Protein AF-A0A316ZGX0-F1 (afdb_monomer_lite)

Sequence (234 aa):
MAQAAAPLWLALIQERLAERDVREGALNEVIASYQRLSQYVVAARKTQSSPAARPSVATPPPAPPAVDATPTKRAPGPVSDADSTALRAELAEMYKTQSANAQRLLSLTDALAAREAALRQAQDELARSGEELVRVRRGEEDARLGIREKEKLVELLQDELSALSLELNQVEARNDALKRDNASLLQRWLDRMNDEAAAMNLRTEEEERRVQETRAARAEAGLREASTDSATGG

InterPro domains:
  IPR013923 Autophagy-related protein 16 domain [PF08614] (13-201)
  IPR045160 Autophagy-related protein 16 [PTHR19878] (2-217)

Foldseek 3Di:
DDDDPDPPVVVVVVVVVVVVCVVVVVCVVVVVVVVVVVVVVVVVVVVVVPPPDDDDDDDDDDDDDDDDDDDDPDDDDPDDVVNVVVVVVVVVVVVVVVVVVVVVVVVVVVVVVVVVVVVVVVVVVVVVVVVVVVVVVVVVVVVVVVVVVVVVVVVVVVVVVVVVVVVVVVVVVVVVVVVVVVVVVVVVVVVVVVVVVVVVVVVVVVVVVVVVVVVVVVVVVVVVVVVVVVVVPD

Organism: NCBI:txid58919

pLDDT: mean 85.4, std 18.45, range [38.66, 98.69]

Radius of gyration: 64.02 Å; chains: 1; bounding box: 115×43×204 Å

Secondary structure (DSSP, 8-state):
----PPPHHHHHHHHHHHHHHHHHHTTHHHHHHHHHHHHHHHHHHHHHTSTT-----PPPPPPPPP----------PPPPHHHHHHHHHHHHHHHHHHHHHHHHHHHHHHHHHHHHHHHHHHHHHHHHHHHHHHHHHHHHHHHHHHHHHHHHHHHHHHHHHHHHHHHHHHHHHHHHHHHHHHHHHHHHHHHHHHHHHHHHHHHHHHHHHHHHHHHHHHHHHHHHHHHHHTTS--

Structure (mmCIF, N/CA/C/O backbone):
data_AF-A0A316ZGX0-F1
#
_entry.id   AF-A0A316ZGX0-F1
#
loop_
_atom_site.group_PDB
_atom_site.id
_atom_site.type_symbol
_atom_site.label_atom_id
_atom_site.label_alt_id
_atom_site.label_comp_id
_atom_site.label_asym_id
_atom_site.label_entity_id
_atom_site.label_seq_id
_atom_site.pdbx_PDB_ins_code
_atom_site.Cartn_x
_atom_site.Cartn_y
_atom_site.Cartn_z
_atom_site.occupancy
_atom_site.B_iso_or_equiv
_atom_site.auth_seq_id
_atom_site.auth_comp_id
_atom_site.auth_asym_id
_atom_site.auth_atom_id
_atom_site.pdbx_PDB_model_num
ATOM 1 N N . MET A 1 1 ? -21.449 -25.004 -25.640 1.00 38.66 1 MET A N 1
ATOM 2 C CA . MET A 1 1 ? -21.785 -23.610 -25.281 1.00 38.66 1 MET A CA 1
ATOM 3 C C . MET A 1 1 ? -20.667 -23.085 -24.398 1.00 38.66 1 MET A C 1
ATOM 5 O O . MET A 1 1 ? -20.579 -23.495 -23.251 1.00 38.66 1 MET A O 1
ATOM 9 N N . ALA A 1 2 ? -19.748 -22.304 -24.966 1.00 41.94 2 ALA A N 1
ATOM 10 C CA . ALA A 1 2 ? -18.604 -21.762 -24.238 1.00 41.94 2 ALA A CA 1
ATOM 11 C C . ALA A 1 2 ? -19.059 -20.542 -23.425 1.00 41.94 2 ALA A C 1
ATOM 13 O O . ALA A 1 2 ? -19.567 -19.581 -23.999 1.00 41.94 2 ALA A O 1
ATOM 14 N N . GLN A 1 3 ? -18.924 -20.601 -22.099 1.00 48.81 3 GLN A N 1
ATOM 15 C CA . GLN A 1 3 ? -19.105 -19.437 -21.234 1.00 48.81 3 GLN A CA 1
ATOM 16 C C . GLN A 1 3 ? -17.971 -18.456 -21.540 1.00 48.81 3 GLN A C 1
ATOM 18 O O . GLN A 1 3 ? -16.813 -18.722 -21.228 1.00 48.81 3 GLN A O 1
ATOM 23 N N . ALA A 1 4 ? -18.294 -17.350 -22.210 1.00 54.72 4 ALA A N 1
ATOM 24 C CA . ALA A 1 4 ? -17.366 -16.245 -22.374 1.00 54.72 4 ALA A CA 1
ATOM 25 C C . ALA A 1 4 ? -17.089 -15.661 -20.983 1.00 54.72 4 ALA A C 1
ATOM 27 O O . ALA A 1 4 ? -18.003 -15.157 -20.329 1.00 54.72 4 ALA A O 1
ATOM 28 N N . ALA A 1 5 ? -15.847 -15.790 -20.513 1.00 66.88 5 ALA A N 1
ATOM 29 C CA . ALA A 1 5 ? -15.408 -15.182 -19.267 1.00 66.88 5 ALA A CA 1
ATOM 30 C C . ALA A 1 5 ? -15.699 -13.675 -19.315 1.00 66.88 5 ALA A C 1
ATOM 32 O O . ALA A 1 5 ? -15.381 -13.006 -20.302 1.00 66.88 5 ALA A O 1
ATOM 33 N N . ALA A 1 6 ? -16.345 -13.159 -18.268 1.00 73.75 6 ALA A N 1
ATOM 34 C CA . ALA A 1 6 ? -16.632 -11.739 -18.151 1.00 73.75 6 ALA A CA 1
ATOM 35 C C . ALA A 1 6 ? -15.323 -10.932 -18.258 1.00 73.75 6 ALA A C 1
ATOM 37 O O . ALA A 1 6 ? -14.300 -11.349 -17.706 1.00 73.75 6 ALA A O 1
ATOM 38 N N . PRO A 1 7 ? -15.323 -9.788 -18.961 1.00 86.75 7 PRO A N 1
ATOM 39 C CA . PRO A 1 7 ? -14.127 -8.970 -19.088 1.00 86.75 7 PRO A CA 1
ATOM 40 C C . PRO A 1 7 ? -13.666 -8.481 -17.705 1.00 86.75 7 PRO A C 1
ATOM 42 O O . PRO A 1 7 ? -14.487 -8.133 -16.859 1.00 86.75 7 PRO A O 1
ATOM 45 N N . LEU A 1 8 ? -12.348 -8.437 -17.485 1.00 87.38 8 LEU A N 1
ATOM 46 C CA . LEU A 1 8 ? -11.708 -8.182 -16.182 1.00 87.38 8 LEU A CA 1
ATOM 47 C C . LEU A 1 8 ? -12.240 -6.934 -15.451 1.00 87.38 8 LEU A C 1
ATOM 49 O O . LEU A 1 8 ? -12.390 -6.939 -14.232 1.00 87.38 8 LEU A O 1
ATOM 53 N N . TRP A 1 9 ? -12.576 -5.875 -16.193 1.00 92.31 9 TRP A N 1
ATOM 54 C CA . TRP A 1 9 ? -13.127 -4.643 -15.624 1.00 92.31 9 TRP A CA 1
ATOM 55 C C . TRP A 1 9 ? -14.522 -4.839 -15.011 1.00 92.31 9 TRP A C 1
ATOM 57 O O . TRP A 1 9 ? -14.839 -4.212 -14.004 1.00 92.31 9 TRP A O 1
ATOM 67 N N . LEU A 1 10 ? -15.349 -5.725 -15.576 1.00 94.12 10 LEU A N 1
ATOM 68 C CA . LEU A 1 10 ? -16.683 -6.022 -15.055 1.00 94.12 10 LEU A CA 1
ATOM 69 C C . LEU A 1 10 ? -16.586 -6.801 -13.741 1.00 94.12 10 LEU A C 1
ATOM 71 O O . LEU A 1 10 ? -17.316 -6.495 -12.802 1.00 94.12 10 LEU A O 1
ATOM 75 N N . ALA A 1 11 ? -15.654 -7.754 -13.659 1.00 91.44 11 ALA A N 1
ATOM 76 C CA . ALA A 1 11 ? -15.380 -8.495 -12.430 1.00 91.44 11 ALA A CA 1
ATOM 77 C C . ALA A 1 11 ? -14.927 -7.556 -11.299 1.00 91.44 11 ALA A C 1
ATOM 79 O O . ALA A 1 11 ? -15.445 -7.634 -10.189 1.00 91.44 11 ALA A O 1
ATOM 80 N N . LEU A 1 12 ? -14.046 -6.598 -11.609 1.00 94.88 12 LEU A N 1
ATOM 81 C CA . LEU A 1 12 ? -13.570 -5.603 -10.646 1.00 94.88 12 LEU A CA 1
ATOM 82 C C . LEU A 1 12 ? -14.707 -4.694 -10.155 1.00 94.88 12 LEU A C 1
ATOM 84 O O . LEU A 1 12 ? -14.809 -4.420 -8.963 1.00 94.88 12 LEU A O 1
ATOM 88 N N . ILE A 1 13 ? -15.603 -4.250 -11.042 1.00 94.88 13 ILE A N 1
ATOM 89 C CA . ILE A 1 13 ? -16.772 -3.452 -10.636 1.00 94.88 13 ILE A CA 1
ATOM 90 C C . ILE A 1 13 ? -17.709 -4.264 -9.737 1.00 94.88 13 ILE A C 1
ATOM 92 O O . ILE A 1 13 ? -18.188 -3.737 -8.735 1.00 94.88 13 ILE A O 1
ATOM 96 N N . GLN A 1 14 ? -17.960 -5.533 -10.063 1.00 95.50 14 GLN A N 1
ATOM 97 C CA . GLN A 1 14 ? -18.805 -6.404 -9.242 1.00 95.50 14 GLN A CA 1
ATOM 98 C C . GLN A 1 14 ? -18.211 -6.623 -7.849 1.00 95.50 14 GLN A C 1
ATOM 100 O O . GLN A 1 14 ? -18.934 -6.526 -6.860 1.00 95.50 14 GLN A O 1
ATOM 105 N N . GLU A 1 15 ? -16.900 -6.840 -7.758 1.00 95.75 15 GLU A N 1
ATOM 106 C CA . GLU A 1 15 ? -16.190 -6.958 -6.484 1.00 95.75 15 GLU A CA 1
ATOM 107 C C . GLU A 1 15 ? -16.288 -5.664 -5.664 1.00 95.75 15 GLU A C 1
ATOM 109 O O . GLU A 1 15 ? -16.665 -5.694 -4.493 1.00 95.75 15 GLU A O 1
ATOM 114 N N . ARG A 1 16 ? -16.053 -4.502 -6.286 1.00 96.25 16 ARG A N 1
ATOM 115 C CA . ARG A 1 16 ? -16.168 -3.199 -5.610 1.00 96.25 16 ARG A CA 1
ATOM 116 C C . ARG A 1 16 ? -17.588 -2.888 -5.145 1.00 96.25 16 ARG A C 1
ATOM 118 O O . ARG A 1 16 ? -17.751 -2.281 -4.087 1.00 96.25 16 ARG A O 1
ATOM 125 N N . LEU A 1 17 ? -18.602 -3.291 -5.909 1.00 96.25 17 LEU A N 1
ATOM 126 C CA . LEU A 1 17 ? -20.002 -3.168 -5.503 1.00 96.25 17 LEU A CA 1
ATOM 127 C C . LEU A 1 17 ? -20.311 -4.085 -4.319 1.00 96.25 17 LEU A C 1
ATOM 129 O O . LEU A 1 17 ? -20.883 -3.613 -3.344 1.00 96.25 17 LEU A O 1
ATOM 133 N N . ALA A 1 18 ? -19.851 -5.338 -4.344 1.00 95.69 18 ALA A N 1
ATOM 134 C CA . ALA A 1 18 ? -20.025 -6.264 -3.228 1.00 95.69 18 ALA A CA 1
ATOM 135 C C . ALA A 1 18 ? -19.337 -5.759 -1.946 1.00 95.69 18 ALA A C 1
ATOM 137 O O . ALA A 1 18 ? -19.938 -5.772 -0.873 1.00 95.69 18 ALA A O 1
ATOM 138 N N . GLU A 1 19 ? -18.106 -5.244 -2.044 1.00 94.94 19 GLU A N 1
ATOM 139 C CA . GLU A 1 19 ? -17.422 -4.616 -0.908 1.00 94.94 19 GLU A CA 1
ATOM 140 C C . GLU A 1 19 ? -18.205 -3.422 -0.350 1.00 94.94 19 GLU A C 1
ATOM 142 O O . GLU A 1 19 ? -18.249 -3.215 0.864 1.00 94.94 19 GLU A O 1
ATOM 147 N N . ARG A 1 20 ? -18.793 -2.601 -1.227 1.00 94.75 20 ARG A N 1
ATOM 148 C CA . ARG A 1 20 ? -19.598 -1.452 -0.811 1.00 94.75 20 ARG A CA 1
ATOM 149 C C . ARG A 1 20 ? -20.882 -1.903 -0.121 1.00 94.75 20 ARG A C 1
ATOM 151 O O . ARG A 1 20 ? -21.163 -1.396 0.958 1.00 94.75 20 ARG A O 1
ATOM 158 N N . ASP A 1 21 ? -21.597 -2.872 -0.681 1.00 95.25 21 ASP A N 1
ATOM 159 C CA . ASP A 1 21 ? -22.843 -3.392 -0.113 1.00 95.25 21 ASP A CA 1
ATOM 160 C C . ASP A 1 21 ? -22.614 -4.010 1.278 1.00 95.25 21 ASP A C 1
ATOM 162 O O . ASP A 1 21 ? -23.432 -3.831 2.178 1.00 95.25 21 ASP A O 1
ATOM 166 N N . VAL A 1 22 ? -21.464 -4.659 1.507 1.00 93.81 22 VAL A N 1
ATOM 167 C CA . VAL A 1 22 ? -21.068 -5.148 2.842 1.00 93.81 22 VAL A CA 1
ATOM 168 C C . VAL A 1 22 ? -20.793 -3.990 3.809 1.00 93.81 22 VAL A C 1
ATOM 170 O O . VAL A 1 22 ? -21.261 -4.020 4.950 1.00 93.81 22 VAL A O 1
ATOM 173 N N . ARG A 1 23 ? -20.066 -2.949 3.372 1.00 89.88 23 ARG A N 1
ATOM 174 C CA . ARG A 1 23 ? -19.791 -1.756 4.200 1.00 89.88 23 ARG A CA 1
ATOM 175 C C . ARG A 1 23 ? -21.073 -0.998 4.553 1.00 89.88 23 ARG A C 1
ATOM 177 O O . ARG A 1 23 ? -21.228 -0.573 5.694 1.00 89.88 23 ARG A O 1
ATOM 184 N N . GLU A 1 24 ? -21.986 -0.842 3.600 1.00 88.19 24 GLU A N 1
ATOM 185 C CA . GLU A 1 24 ? -23.277 -0.174 3.801 1.00 88.19 24 GLU A CA 1
ATOM 186 C C . GLU A 1 24 ? -24.225 -1.037 4.651 1.00 88.19 24 GLU A C 1
ATOM 188 O O . GLU A 1 24 ? -24.930 -0.519 5.520 1.00 88.19 24 GLU A O 1
ATOM 193 N N . GLY A 1 25 ? -24.174 -2.363 4.490 1.00 91.00 25 GLY A N 1
ATOM 194 C CA . GLY A 1 25 ? -24.962 -3.320 5.261 1.00 91.00 25 GLY A CA 1
ATOM 195 C C . GLY A 1 25 ? -24.635 -3.357 6.757 1.00 91.00 25 GLY A C 1
ATOM 196 O O . GLY A 1 25 ? -25.526 -3.630 7.562 1.00 91.00 25 GLY A O 1
ATOM 197 N N . ALA A 1 26 ? -23.404 -3.016 7.151 1.00 91.25 26 ALA A N 1
ATOM 198 C CA . ALA A 1 26 ? -22.977 -2.993 8.554 1.00 91.25 26 ALA A CA 1
ATOM 199 C C . ALA A 1 26 ? -23.797 -2.019 9.427 1.00 91.25 26 ALA A C 1
ATOM 201 O O . ALA A 1 26 ? -23.952 -2.233 10.629 1.00 91.25 26 ALA A O 1
ATOM 202 N N . LEU A 1 27 ? -24.367 -0.963 8.836 1.00 88.50 27 LEU A N 1
ATOM 203 C CA . LEU A 1 27 ? -25.179 0.022 9.560 1.00 88.50 27 LEU A CA 1
ATOM 204 C C . LEU A 1 27 ? -26.643 -0.410 9.740 1.00 88.50 27 LEU A C 1
ATOM 206 O O . LEU A 1 27 ? -27.359 0.188 10.547 1.00 88.50 27 LEU A O 1
ATOM 210 N N . ASN A 1 28 ? -27.099 -1.457 9.046 1.00 93.38 28 ASN A N 1
ATOM 211 C CA . ASN A 1 28 ? -28.497 -1.891 9.090 1.00 93.38 28 ASN A CA 1
ATOM 212 C C . ASN A 1 28 ? -28.927 -2.360 10.485 1.00 93.38 28 ASN A C 1
ATOM 214 O O . ASN A 1 28 ? -30.039 -2.054 10.915 1.00 93.38 28 ASN A O 1
ATOM 218 N N . GLU A 1 29 ? -28.058 -3.059 11.219 1.00 92.25 29 GLU A N 1
ATOM 219 C CA . GLU A 1 29 ? -28.366 -3.521 12.580 1.00 92.25 29 GLU A CA 1
ATOM 220 C C . GLU A 1 29 ? -28.519 -2.352 13.557 1.00 92.25 29 GLU A C 1
ATOM 222 O O . GLU A 1 29 ? -29.454 -2.315 14.362 1.00 92.25 29 GLU A O 1
ATOM 227 N N . VAL A 1 30 ? -27.645 -1.352 13.432 1.00 94.12 30 VAL A N 1
ATOM 228 C CA . VAL A 1 30 ? -27.693 -0.122 14.225 1.00 94.12 30 VAL A CA 1
ATOM 229 C C . VAL A 1 30 ? -28.990 0.630 13.930 1.00 94.12 30 VAL A C 1
ATOM 231 O O . VAL A 1 30 ? -29.732 0.950 14.860 1.00 94.12 30 VAL A O 1
ATOM 234 N N . ILE A 1 31 ? -29.331 0.829 12.653 1.00 93.44 31 ILE A N 1
ATOM 235 C CA . ILE A 1 31 ? -30.591 1.462 12.233 1.00 93.44 31 ILE A CA 1
ATOM 236 C C . ILE A 1 31 ? -31.799 0.688 12.781 1.00 93.44 31 ILE A C 1
ATOM 238 O O . ILE A 1 31 ? -32.708 1.298 13.348 1.00 93.44 31 ILE A O 1
ATOM 242 N N . ALA A 1 32 ? -31.798 -0.644 12.695 1.00 95.69 32 ALA A N 1
ATOM 243 C CA . ALA A 1 32 ? -32.866 -1.481 13.238 1.00 95.69 32 ALA A CA 1
ATOM 244 C C . ALA A 1 32 ? -32.991 -1.343 14.767 1.00 95.69 32 ALA A C 1
ATOM 246 O O . ALA A 1 32 ? -34.104 -1.292 15.297 1.00 95.69 32 ALA A O 1
ATOM 247 N N . SER A 1 33 ? -31.875 -1.234 15.493 1.00 95.56 33 SER A N 1
ATOM 248 C CA . SER A 1 33 ? -31.876 -1.017 16.946 1.00 95.56 33 SER A CA 1
ATOM 249 C C . SER A 1 33 ? -32.465 0.348 17.329 1.00 95.56 33 SER A C 1
ATOM 251 O O . SER A 1 33 ? -33.317 0.419 18.218 1.00 95.56 33 SER A O 1
ATOM 253 N N . TYR A 1 34 ? -32.119 1.415 16.598 1.00 95.06 34 TYR A N 1
ATOM 254 C CA . TYR A 1 34 ? -32.685 2.752 16.794 1.00 95.06 34 TYR A CA 1
ATOM 255 C C . TYR A 1 34 ? -34.174 2.799 16.442 1.00 95.06 34 TYR A C 1
ATOM 257 O O . TYR A 1 34 ? -34.960 3.432 17.150 1.00 95.06 34 TYR A O 1
ATOM 265 N N . GLN A 1 35 ? -34.599 2.080 15.401 1.00 96.75 35 GLN A N 1
ATOM 266 C CA . GLN A 1 35 ? -36.016 1.929 15.073 1.00 96.75 35 GLN A CA 1
ATOM 267 C C . GLN A 1 35 ? -36.777 1.222 16.203 1.00 96.75 35 GLN A C 1
ATOM 269 O O . GLN A 1 35 ? -37.809 1.731 16.638 1.00 96.75 35 GLN A O 1
ATOM 274 N N . ARG A 1 36 ? -36.252 0.124 16.763 1.00 96.88 36 ARG A N 1
ATOM 275 C CA . ARG A 1 36 ? -36.869 -0.552 17.924 1.00 96.88 36 ARG A CA 1
ATOM 276 C C . ARG A 1 36 ? -36.927 0.354 19.154 1.00 96.88 36 ARG A C 1
ATOM 278 O O . ARG A 1 36 ? -37.960 0.412 19.819 1.00 96.88 36 ARG A O 1
ATOM 285 N N . LEU A 1 37 ? -35.853 1.091 19.439 1.00 96.06 37 LEU A N 1
ATOM 286 C CA . LEU A 1 37 ? -35.805 2.011 20.574 1.00 96.06 37 LEU A CA 1
ATOM 287 C C . LEU A 1 37 ? -36.808 3.158 20.408 1.00 96.06 37 LEU A C 1
ATOM 289 O O . LEU A 1 37 ? -37.542 3.471 21.342 1.00 96.06 37 LEU A O 1
ATOM 293 N N . SER A 1 38 ? -36.894 3.754 19.217 1.00 95.19 38 SER A N 1
ATOM 294 C CA . SER A 1 38 ? -37.875 4.809 18.939 1.00 95.19 38 SER A CA 1
ATOM 295 C C . SER A 1 38 ? -39.314 4.303 19.079 1.00 95.19 38 SER A C 1
ATOM 297 O O . SER A 1 38 ? -40.134 4.975 19.705 1.00 95.19 38 SER A O 1
ATOM 299 N N . GLN A 1 39 ? -39.614 3.090 18.605 1.00 95.38 39 GLN A N 1
ATOM 300 C CA . GLN A 1 39 ? -40.916 2.449 18.805 1.00 95.38 39 GLN A CA 1
ATOM 301 C C . GLN A 1 39 ? -41.212 2.214 20.293 1.00 95.38 39 GLN A C 1
ATOM 303 O O . GLN A 1 39 ? -42.323 2.498 20.744 1.00 95.38 39 GLN A O 1
ATOM 308 N N . TYR A 1 40 ? -40.221 1.772 21.075 1.00 94.44 40 TYR A N 1
ATOM 309 C CA . TYR A 1 40 ? -40.359 1.594 22.522 1.00 94.44 40 TYR A CA 1
ATOM 310 C C . TYR A 1 40 ? -40.624 2.921 23.244 1.00 94.44 40 TYR A C 1
ATOM 312 O O . TYR A 1 40 ? -41.510 2.989 24.090 1.00 94.44 40 TYR A O 1
ATOM 320 N N . VAL A 1 41 ? -39.922 3.997 22.880 1.00 93.94 41 VAL A N 1
ATOM 321 C CA . VAL A 1 41 ? -40.139 5.336 23.455 1.00 93.94 41 VAL A CA 1
ATOM 322 C C . VAL A 1 41 ? -41.531 5.866 23.110 1.00 93.94 41 VAL A C 1
ATOM 324 O O . VAL A 1 41 ? -42.213 6.405 23.981 1.00 93.94 41 VAL A O 1
ATOM 327 N N . VAL A 1 42 ? -41.996 5.681 21.871 1.00 92.19 42 VAL A N 1
ATOM 328 C CA . VAL A 1 42 ? -43.361 6.056 21.465 1.00 92.19 42 VAL A CA 1
ATOM 329 C C . VAL A 1 42 ? -44.404 5.256 22.253 1.00 92.19 42 VAL A C 1
ATOM 331 O O . VAL A 1 42 ? -45.369 5.838 22.753 1.00 92.19 42 VAL A O 1
ATOM 334 N N . ALA A 1 43 ? -44.198 3.948 22.429 1.00 90.38 43 ALA A N 1
ATOM 335 C CA . ALA A 1 43 ? -45.081 3.093 23.220 1.00 90.38 43 ALA A CA 1
ATOM 336 C C . ALA A 1 43 ? -45.089 3.484 24.709 1.00 90.38 43 ALA A C 1
ATOM 338 O O . ALA A 1 43 ? -46.162 3.647 25.289 1.00 90.38 43 ALA A O 1
ATOM 339 N N . ALA A 1 44 ? -43.918 3.719 25.306 1.00 86.44 44 ALA A N 1
ATOM 340 C CA . ALA A 1 44 ? -43.765 4.158 26.692 1.00 86.44 44 ALA A CA 1
ATOM 341 C C . ALA A 1 44 ? -44.387 5.543 26.932 1.00 86.44 44 ALA A C 1
ATOM 343 O O . ALA A 1 44 ? -45.014 5.785 27.960 1.00 86.44 44 ALA A O 1
ATOM 344 N N . ARG A 1 45 ? -44.282 6.459 25.963 1.00 88.00 45 ARG A N 1
ATOM 345 C CA . ARG A 1 45 ? -44.936 7.771 26.041 1.00 88.00 45 ARG A CA 1
ATOM 346 C C . ARG A 1 45 ? -46.456 7.650 25.943 1.00 88.00 45 ARG A C 1
ATOM 348 O O . ARG A 1 45 ? -47.167 8.367 26.642 1.00 88.00 45 ARG A O 1
ATOM 355 N N . LYS A 1 46 ? -46.965 6.722 25.125 1.00 84.94 46 LYS A N 1
ATOM 356 C CA . LYS A 1 46 ? -48.403 6.431 25.021 1.00 84.94 46 LYS A CA 1
ATOM 357 C C . LYS A 1 46 ? -48.960 5.815 26.311 1.00 84.94 46 LYS A C 1
ATOM 359 O O . LYS A 1 46 ? -50.076 6.151 26.694 1.00 84.94 46 LYS A O 1
ATOM 364 N N . THR A 1 47 ? -48.192 4.973 27.006 1.00 77.75 47 THR A N 1
ATOM 365 C CA . THR A 1 47 ? -48.594 4.405 28.305 1.00 77.75 47 THR A CA 1
ATOM 366 C C . THR A 1 47 ? -48.464 5.407 29.454 1.00 77.75 47 THR A C 1
ATOM 368 O O . THR A 1 47 ? -49.352 5.453 30.298 1.00 77.75 47 THR A O 1
ATOM 371 N N . GLN A 1 48 ? -47.441 6.271 29.462 1.00 68.88 48 GLN A N 1
ATOM 372 C CA . GLN A 1 48 ? -47.286 7.345 30.459 1.00 68.88 48 GLN A CA 1
ATOM 373 C C . GLN A 1 48 ? -48.285 8.499 30.286 1.00 68.88 48 GLN A C 1
ATOM 375 O O . GLN A 1 48 ? -48.642 9.153 31.261 1.00 68.88 48 GLN A O 1
ATOM 380 N N . SER A 1 49 ? -48.759 8.750 29.062 1.00 62.59 49 SER A N 1
ATOM 381 C CA . SER A 1 49 ? -49.834 9.712 28.790 1.00 62.59 49 SER A CA 1
ATOM 382 C C . SER A 1 49 ? -51.226 9.180 29.164 1.00 62.59 49 SER A C 1
ATOM 384 O O . SER A 1 49 ? -52.199 9.927 29.060 1.00 62.59 49 SER A O 1
ATOM 386 N N . SER A 1 50 ? -51.345 7.915 29.585 1.00 48.28 50 SER A N 1
ATOM 387 C CA . SER A 1 50 ? -52.583 7.374 30.144 1.00 48.28 50 SER A CA 1
ATOM 388 C C . SER A 1 50 ? -52.677 7.766 31.628 1.00 48.28 50 SER A C 1
ATOM 390 O O . SER A 1 50 ? -51.827 7.350 32.417 1.00 48.28 50 SER A O 1
ATOM 392 N N . PRO A 1 51 ? -53.676 8.558 32.057 1.00 51.47 51 PRO A N 1
ATOM 393 C CA . PRO A 1 51 ? -53.724 9.158 33.397 1.00 51.47 51 PRO A CA 1
ATOM 394 C C . PRO A 1 51 ? -54.050 8.176 34.545 1.00 51.47 51 PRO A C 1
ATOM 396 O O . PRO A 1 51 ? -54.411 8.610 35.634 1.00 51.47 51 PRO A O 1
ATOM 399 N N . ALA A 1 52 ? -53.926 6.859 34.349 1.00 55.16 52 ALA A N 1
ATOM 400 C CA . ALA A 1 52 ? -54.454 5.853 35.277 1.00 55.16 52 ALA A CA 1
ATOM 401 C C . ALA A 1 52 ? -53.449 5.277 36.300 1.00 55.16 52 ALA A C 1
ATOM 403 O O . ALA A 1 52 ? -53.844 4.457 37.123 1.00 55.16 52 ALA A O 1
ATOM 404 N N . ALA A 1 53 ? -52.172 5.675 36.298 1.00 53.34 53 ALA A N 1
ATOM 405 C CA . ALA A 1 53 ? -51.193 5.107 37.233 1.00 53.34 53 ALA A CA 1
ATOM 406 C C . ALA A 1 53 ? -50.170 6.139 37.731 1.00 53.34 53 ALA A C 1
ATOM 408 O O . ALA A 1 53 ? -49.007 6.143 37.335 1.00 53.34 53 ALA A O 1
ATOM 409 N N . ARG A 1 54 ? -50.599 7.011 38.648 1.00 45.88 54 ARG A N 1
ATOM 410 C CA . ARG A 1 54 ? -49.692 7.697 39.578 1.00 45.88 54 ARG A CA 1
ATOM 411 C C . ARG A 1 54 ? -49.940 7.153 40.988 1.00 45.88 54 ARG A C 1
ATOM 413 O O . ARG A 1 54 ? -51.021 7.399 41.518 1.00 45.88 54 ARG A O 1
ATOM 420 N N . PRO A 1 55 ? -48.987 6.445 41.621 1.00 48.09 55 PRO A N 1
ATOM 421 C CA . PRO A 1 55 ? -49.058 6.212 43.055 1.00 48.09 55 PRO A CA 1
ATOM 422 C C . PRO A 1 55 ? -48.813 7.544 43.773 1.00 48.09 55 PRO A C 1
ATOM 424 O O . PRO A 1 55 ? -47.760 8.166 43.632 1.00 48.09 55 PRO A O 1
ATOM 427 N N . SER A 1 56 ? -49.830 8.004 44.497 1.00 43.06 56 SER A N 1
ATOM 428 C CA . SER A 1 56 ? -49.767 9.182 45.358 1.00 43.06 56 SER A CA 1
ATOM 429 C C . SER A 1 56 ? -48.882 8.862 46.565 1.00 43.06 56 SER A C 1
ATOM 431 O O . SER A 1 56 ? -49.225 8.006 47.379 1.00 43.06 56 SER A O 1
ATOM 433 N N . VAL A 1 57 ? -47.720 9.511 46.660 1.00 44.75 57 VAL A N 1
ATOM 434 C CA . VAL A 1 57 ? -46.868 9.472 47.853 1.00 44.75 57 VAL A CA 1
ATOM 435 C C . VAL A 1 57 ? -47.502 10.403 48.880 1.00 44.75 57 VAL A C 1
ATOM 437 O O . VAL A 1 57 ? -47.444 11.623 48.745 1.00 44.75 57 VAL A O 1
ATOM 440 N N . ALA A 1 58 ? -48.164 9.810 49.872 1.00 44.44 58 ALA A N 1
ATOM 441 C CA . ALA A 1 58 ? -48.744 10.518 50.999 1.00 44.44 58 ALA A CA 1
ATOM 442 C C . ALA A 1 58 ? -47.641 11.005 51.953 1.00 44.44 58 ALA A C 1
ATOM 444 O O . ALA A 1 58 ? -46.838 10.228 52.468 1.00 44.44 58 ALA A O 1
ATOM 445 N N . THR A 1 59 ? -47.634 12.313 52.174 1.00 49.41 59 THR A N 1
ATOM 446 C CA . THR A 1 59 ? -46.885 13.053 53.192 1.00 49.41 59 THR A CA 1
ATOM 447 C C . THR A 1 59 ? -47.291 12.607 54.608 1.00 49.41 59 THR A C 1
ATOM 449 O O . THR A 1 59 ? -48.491 12.477 54.860 1.00 49.41 59 THR A O 1
ATOM 452 N N . PRO A 1 60 ? -46.363 12.416 55.566 1.00 53.09 60 PRO A N 1
ATOM 453 C CA . PRO A 1 60 ? -46.730 12.210 56.967 1.00 53.09 60 PRO A CA 1
ATOM 454 C C . PRO A 1 60 ? -47.104 13.544 57.666 1.00 53.09 60 PRO A C 1
ATOM 456 O O . PRO A 1 60 ? -46.510 14.578 57.352 1.00 53.09 60 PRO A O 1
ATOM 459 N N . PRO A 1 61 ? -48.078 13.549 58.601 1.00 58.97 61 PRO A N 1
ATOM 460 C CA . PRO A 1 61 ? -48.539 14.748 59.314 1.00 58.97 61 PRO A CA 1
ATOM 461 C C . PRO A 1 61 ? -47.618 15.157 60.490 1.00 58.97 61 PRO A C 1
ATOM 463 O O . PRO A 1 61 ? -46.811 14.344 60.946 1.00 58.97 61 PRO A O 1
ATOM 466 N N . PRO A 1 62 ? -47.730 16.405 61.001 1.00 53.22 62 PRO A N 1
ATOM 467 C CA . PRO A 1 62 ? -46.866 16.939 62.056 1.00 53.22 62 PRO A CA 1
ATOM 468 C C . PRO A 1 62 ? -47.276 16.485 63.469 1.00 53.22 62 PRO A C 1
ATOM 470 O O . PRO A 1 62 ? -48.446 16.229 63.752 1.00 53.22 62 PRO A O 1
ATOM 473 N N . ALA A 1 63 ? -46.284 16.417 64.359 1.00 51.50 63 ALA A N 1
ATOM 474 C CA . ALA A 1 63 ? -46.408 16.038 65.767 1.00 51.50 63 ALA A CA 1
ATOM 475 C C . ALA A 1 63 ? -47.219 17.051 66.613 1.00 51.50 63 ALA A C 1
ATOM 477 O O . ALA A 1 63 ? -47.121 18.255 66.362 1.00 51.50 63 ALA A O 1
ATOM 478 N N . PRO A 1 64 ? -47.961 16.608 67.651 1.00 55.78 64 PRO A N 1
ATOM 479 C CA . PRO A 1 64 ? -48.562 17.500 68.644 1.00 55.78 64 PRO A CA 1
ATOM 480 C C . PRO A 1 64 ? -47.583 17.864 69.785 1.00 55.78 64 PRO A C 1
ATOM 482 O O . PRO A 1 64 ? -46.639 17.114 70.052 1.00 55.78 64 PRO A O 1
ATOM 485 N N . PRO A 1 65 ? -47.795 19.008 70.470 1.00 53.53 65 PRO A N 1
ATOM 486 C CA . PRO A 1 65 ? -46.910 19.495 71.521 1.00 53.53 65 PRO A CA 1
ATOM 487 C C . PRO A 1 65 ? -47.069 18.722 72.833 1.00 53.53 65 PRO A C 1
ATOM 489 O O . PRO A 1 65 ? -48.160 18.299 73.216 1.00 53.53 65 PRO A O 1
ATOM 492 N N . ALA A 1 66 ? -45.941 18.598 73.530 1.00 47.72 66 ALA A N 1
ATOM 493 C CA . ALA A 1 66 ? -45.836 18.100 74.888 1.00 47.72 66 ALA A CA 1
ATOM 494 C C . ALA A 1 66 ? -46.695 18.934 75.850 1.00 47.72 66 ALA A C 1
ATOM 496 O O . ALA A 1 66 ? -46.549 20.154 75.930 1.00 47.72 66 ALA A O 1
ATOM 497 N N . VAL A 1 67 ? -47.555 18.253 76.605 1.00 43.44 67 VAL A N 1
ATOM 498 C CA . VAL A 1 67 ? -48.169 18.771 77.826 1.00 43.44 67 VAL A CA 1
ATOM 499 C C . VAL A 1 67 ? -47.922 17.773 78.946 1.00 43.44 67 VAL A C 1
ATOM 501 O O . VAL A 1 67 ? -48.247 16.590 78.836 1.00 43.44 67 VAL A O 1
ATOM 504 N N . ASP A 1 68 ? -47.303 18.292 80.000 1.00 44.59 68 ASP A N 1
ATOM 505 C CA . ASP A 1 68 ? -47.108 17.655 81.290 1.00 44.59 68 ASP A CA 1
ATOM 506 C C . ASP A 1 68 ? -48.425 17.107 81.849 1.00 44.59 68 ASP A C 1
ATOM 508 O O . ASP A 1 68 ? -49.403 17.838 82.015 1.00 44.59 68 ASP A O 1
ATOM 512 N N . ALA A 1 69 ? -48.418 15.829 82.225 1.00 38.75 69 ALA A N 1
ATOM 513 C CA . ALA A 1 69 ? -49.367 15.284 83.181 1.00 38.75 69 ALA A CA 1
ATOM 514 C C . ALA A 1 69 ? -48.673 14.246 84.073 1.00 38.75 69 ALA A C 1
ATOM 516 O O . ALA A 1 69 ? -48.108 13.249 83.631 1.00 38.75 69 ALA A O 1
ATOM 517 N N . THR A 1 70 ? -48.729 14.571 85.354 1.00 42.62 70 THR A N 1
ATOM 518 C CA . THR A 1 70 ? -48.378 13.854 86.578 1.00 42.62 70 THR A CA 1
ATOM 519 C C . THR A 1 70 ? -48.563 12.321 86.589 1.00 42.62 70 THR A C 1
ATOM 521 O O . THR A 1 70 ? -49.421 11.761 85.903 1.00 42.62 70 THR A O 1
ATOM 524 N N . PRO A 1 71 ? -47.793 11.604 87.438 1.00 50.56 71 PRO A N 1
ATOM 525 C CA . PRO A 1 71 ? -47.736 10.150 87.435 1.00 50.56 71 PRO A CA 1
ATOM 526 C C . PRO A 1 71 ? -48.933 9.570 88.189 1.00 50.56 71 PRO A C 1
ATOM 528 O O . PRO A 1 71 ? -48.933 9.459 89.416 1.00 50.56 71 PRO A O 1
ATOM 531 N N . THR A 1 72 ? -49.959 9.145 87.457 1.00 40.22 72 THR A N 1
ATOM 532 C CA . THR A 1 72 ? -51.017 8.330 88.058 1.00 40.22 72 THR A CA 1
ATOM 533 C C . THR A 1 72 ? -50.564 6.876 88.022 1.00 40.22 72 THR A C 1
ATOM 535 O O . THR A 1 72 ? -50.593 6.225 86.979 1.00 40.22 72 THR A O 1
ATOM 538 N N . LYS A 1 73 ? -50.110 6.371 89.175 1.00 48.66 73 LYS A N 1
ATOM 539 C CA . LYS A 1 73 ? -49.927 4.938 89.436 1.00 48.66 73 LYS A CA 1
ATOM 540 C C . LYS A 1 73 ? -51.233 4.207 89.109 1.00 48.66 73 LYS A C 1
ATOM 542 O O . LYS A 1 73 ? -52.132 4.132 89.943 1.00 48.66 73 LYS A O 1
ATOM 547 N N . ARG A 1 74 ? -51.342 3.656 87.900 1.00 42.94 74 ARG A N 1
ATOM 548 C CA . ARG A 1 74 ? -52.371 2.675 87.567 1.00 42.94 74 ARG A CA 1
ATOM 549 C C . ARG A 1 74 ? -51.888 1.336 88.109 1.00 42.94 74 ARG A C 1
ATOM 551 O O . ARG A 1 74 ? -50.935 0.756 87.598 1.00 42.94 74 ARG A O 1
ATOM 558 N N . ALA A 1 75 ? -52.507 0.900 89.198 1.00 46.72 75 ALA A N 1
ATOM 559 C CA . ALA A 1 75 ? -52.380 -0.459 89.695 1.00 46.72 75 ALA A CA 1
ATOM 560 C C . ALA A 1 75 ? -52.691 -1.464 88.562 1.00 46.72 75 ALA A C 1
ATOM 562 O O . ALA A 1 75 ? -53.543 -1.165 87.717 1.00 46.72 75 ALA A O 1
ATOM 563 N N . PRO A 1 76 ? -52.036 -2.638 88.527 1.00 48.22 76 PRO A N 1
ATOM 564 C CA . PRO A 1 76 ? -52.371 -3.683 87.573 1.00 48.22 76 PRO A CA 1
ATOM 565 C C . PRO A 1 76 ? -53.743 -4.253 87.952 1.00 48.22 76 PRO A C 1
ATOM 567 O O . PRO A 1 76 ? -53.860 -5.116 88.817 1.00 48.22 76 PRO A O 1
ATOM 570 N N . GLY A 1 77 ? -54.805 -3.718 87.347 1.00 53.06 77 GLY A N 1
ATOM 571 C CA . GLY A 1 77 ? -56.086 -4.417 87.292 1.00 53.06 77 GLY A CA 1
ATOM 572 C C . GLY A 1 77 ? -55.908 -5.708 86.486 1.00 53.06 77 GLY A C 1
ATOM 573 O O . GLY A 1 77 ? -55.040 -5.735 85.608 1.00 53.06 77 GLY A O 1
ATOM 574 N N . PRO A 1 78 ? -56.670 -6.777 86.779 1.00 55.19 78 PRO A N 1
ATOM 575 C CA . PRO A 1 78 ? -56.557 -8.026 86.040 1.00 55.19 78 PRO A CA 1
ATOM 576 C C . PRO A 1 78 ? -56.753 -7.716 84.559 1.00 55.19 78 PRO A C 1
ATOM 578 O O . PRO A 1 78 ? -57.780 -7.164 84.165 1.00 55.19 78 PRO A O 1
ATOM 581 N N . VAL A 1 79 ? -55.717 -7.993 83.767 1.00 58.75 79 VAL A N 1
ATOM 582 C CA . VAL A 1 79 ? -55.769 -7.889 82.311 1.00 58.75 79 VAL A CA 1
ATOM 583 C C . VAL A 1 79 ? -56.979 -8.709 81.885 1.00 58.75 79 VAL A C 1
ATOM 585 O O . VAL A 1 79 ? -57.044 -9.898 82.190 1.00 58.75 79 VAL A O 1
ATOM 588 N N . SER A 1 80 ? -57.968 -8.065 81.268 1.00 63.56 80 SER A N 1
ATOM 589 C CA . SER A 1 80 ? -59.110 -8.783 80.716 1.00 63.56 80 SER A CA 1
ATOM 590 C C . SER A 1 80 ? -58.571 -9.802 79.717 1.00 63.56 80 SER A C 1
ATOM 592 O O . SER A 1 80 ? -57.683 -9.474 78.923 1.00 63.56 80 SER A O 1
ATOM 594 N N . ASP A 1 81 ? -59.082 -11.031 79.733 1.00 71.38 81 ASP A N 1
ATOM 595 C CA . ASP A 1 81 ? -58.631 -12.075 78.809 1.00 71.38 81 ASP A CA 1
ATOM 596 C C . ASP A 1 81 ? -58.687 -11.599 77.344 1.00 71.38 81 ASP A C 1
ATOM 598 O O . ASP A 1 81 ? -57.807 -11.948 76.556 1.00 71.38 81 ASP A O 1
ATOM 602 N N . ALA A 1 82 ? -59.628 -10.705 77.010 1.00 74.38 82 ALA A N 1
ATOM 603 C CA . ALA A 1 82 ? -59.741 -10.059 75.702 1.00 74.38 82 ALA A CA 1
ATOM 604 C C . ALA A 1 82 ? -58.503 -9.217 75.319 1.00 74.38 82 ALA A C 1
ATOM 606 O O . ALA A 1 82 ? -57.964 -9.388 74.223 1.00 74.38 82 ALA A O 1
ATOM 607 N N . ASP A 1 83 ? -57.984 -8.384 76.225 1.00 79.81 83 ASP A N 1
ATOM 608 C CA . ASP A 1 83 ? -56.774 -7.578 75.985 1.00 79.81 83 ASP A CA 1
ATOM 609 C C . ASP A 1 83 ? -55.538 -8.479 75.855 1.00 79.81 83 ASP A C 1
ATOM 611 O O . ASP A 1 83 ? -54.660 -8.252 75.021 1.00 79.81 83 ASP A O 1
ATOM 615 N N . SER A 1 84 ? -55.503 -9.575 76.622 1.00 81.75 84 SER A N 1
ATOM 616 C CA . SER A 1 84 ? -54.444 -10.581 76.511 1.00 81.75 84 SER A CA 1
ATOM 617 C C . SER A 1 84 ? -54.458 -11.292 75.149 1.00 81.75 84 SER A C 1
ATOM 619 O O . SER A 1 84 ? -53.402 -11.637 74.618 1.00 81.75 84 SER A O 1
ATOM 621 N N . THR A 1 85 ? -55.636 -11.512 74.553 1.00 86.19 85 THR A N 1
ATOM 622 C CA . THR A 1 85 ? -55.757 -12.106 73.213 1.00 86.19 85 THR A CA 1
ATOM 623 C C . THR A 1 85 ? -55.397 -11.127 72.099 1.00 86.19 85 THR A C 1
ATOM 625 O O . THR A 1 85 ? -54.719 -11.534 71.156 1.00 86.19 85 THR A O 1
ATOM 628 N N . ALA A 1 86 ? -55.755 -9.846 72.231 1.00 87.19 86 ALA A N 1
ATOM 629 C CA . ALA A 1 86 ? -55.378 -8.802 71.279 1.00 87.19 86 ALA A CA 1
ATOM 630 C C . ALA A 1 86 ? -53.852 -8.621 71.218 1.00 87.19 86 ALA A C 1
ATOM 632 O O . ALA A 1 86 ? -53.271 -8.685 70.137 1.00 87.19 86 ALA A O 1
ATOM 633 N N . LEU A 1 87 ? -53.183 -8.541 72.373 1.00 89.19 87 LEU A N 1
ATOM 634 C CA . LEU A 1 87 ? -51.719 -8.444 72.447 1.00 89.19 87 LEU A CA 1
ATOM 635 C C . LEU A 1 87 ? -51.011 -9.672 71.849 1.00 89.19 87 LEU A C 1
ATOM 637 O O . LEU A 1 87 ? -49.972 -9.539 71.205 1.00 89.19 87 LEU A O 1
ATOM 641 N N . ARG A 1 88 ? -51.569 -10.880 72.025 1.00 92.06 88 ARG A N 1
ATOM 642 C CA . ARG A 1 88 ? -51.037 -12.100 71.387 1.00 92.06 88 ARG A CA 1
ATOM 643 C C . ARG A 1 88 ? -51.199 -12.070 69.864 1.00 92.06 88 ARG A C 1
ATOM 645 O O . ARG A 1 88 ? -50.292 -12.510 69.161 1.00 92.06 88 ARG A O 1
ATOM 652 N N . ALA A 1 89 ? -52.322 -11.559 69.359 1.00 90.50 89 ALA A N 1
ATOM 653 C CA . ALA A 1 89 ? -52.551 -11.399 67.924 1.00 90.50 89 ALA A CA 1
ATOM 654 C C . ALA A 1 89 ? -51.620 -10.337 67.314 1.00 90.50 89 ALA A C 1
ATOM 656 O O . ALA A 1 89 ? -51.030 -10.574 66.261 1.00 90.50 89 ALA A O 1
ATOM 657 N N . GLU A 1 90 ? -51.416 -9.214 68.004 1.00 93.44 90 GLU A N 1
ATOM 658 C CA . GLU A 1 90 ? -50.462 -8.177 67.599 1.00 93.44 90 GLU A CA 1
ATOM 659 C C . GLU A 1 90 ? -49.018 -8.696 67.584 1.00 93.44 90 GLU A C 1
ATOM 661 O O . GLU A 1 90 ? -48.292 -8.449 66.623 1.00 93.44 90 GLU A O 1
ATOM 666 N N . LEU A 1 91 ? -48.604 -9.481 68.586 1.00 93.88 91 LEU A N 1
ATOM 667 C CA . LEU A 1 91 ? -47.300 -10.156 68.585 1.00 93.88 91 LEU A CA 1
ATOM 668 C C . LEU A 1 91 ? -47.154 -11.120 67.404 1.00 93.88 91 LEU A C 1
ATOM 670 O O . LEU A 1 91 ? -46.107 -11.141 66.758 1.00 93.88 91 LEU A O 1
ATOM 674 N N . ALA A 1 92 ? -48.190 -11.903 67.098 1.00 94.25 92 ALA A N 1
ATOM 675 C CA . ALA A 1 92 ? -48.171 -12.815 65.958 1.00 94.25 92 ALA A CA 1
ATOM 676 C C . ALA A 1 92 ? -48.026 -12.060 64.624 1.00 94.25 92 ALA A C 1
ATOM 678 O O . ALA A 1 92 ? -47.234 -12.469 63.772 1.00 94.25 92 ALA A O 1
ATOM 679 N N . GLU A 1 93 ? -48.726 -10.936 64.456 1.00 94.12 93 GLU A N 1
ATOM 680 C CA . GLU A 1 93 ? -48.609 -10.094 63.262 1.00 94.12 93 GLU A CA 1
ATOM 681 C C . GLU A 1 93 ? -47.239 -9.394 63.190 1.00 94.12 93 GLU A C 1
ATOM 683 O O . GLU A 1 93 ? -46.620 -9.344 62.124 1.00 94.12 93 GLU A O 1
ATOM 688 N N . MET A 1 94 ? -46.692 -8.944 64.322 1.00 94.94 94 MET A N 1
ATOM 689 C CA . MET A 1 94 ? -45.324 -8.418 64.407 1.00 94.94 94 MET A CA 1
ATOM 690 C C . MET A 1 94 ? -44.286 -9.467 63.995 1.00 94.94 94 MET A C 1
ATOM 692 O O . MET A 1 94 ? -43.422 -9.181 63.170 1.00 94.94 94 MET A O 1
ATOM 696 N N . TYR A 1 95 ? -44.381 -10.706 64.482 1.00 96.56 95 TYR A N 1
ATOM 697 C CA . TYR A 1 95 ? -43.456 -11.768 64.071 1.00 96.56 95 TYR A CA 1
ATOM 698 C C . TYR A 1 95 ? -43.603 -12.134 62.593 1.00 96.56 95 TYR A C 1
ATOM 700 O O . TYR A 1 95 ? -42.607 -12.388 61.911 1.00 96.56 95 TYR A O 1
ATOM 708 N N . LYS A 1 96 ? -44.828 -12.127 62.066 1.00 97.19 96 LYS A N 1
ATOM 709 C CA . LYS A 1 96 ? -45.090 -12.396 60.650 1.00 97.19 96 LYS A CA 1
ATOM 710 C C . LYS A 1 96 ? -44.507 -11.307 59.750 1.00 97.19 96 LYS A C 1
ATOM 712 O O . LYS A 1 96 ? -43.831 -11.617 58.769 1.00 97.19 96 LYS A O 1
ATOM 717 N N . THR A 1 97 ? -44.717 -10.041 60.098 1.00 95.75 97 THR A N 1
ATOM 718 C CA . THR A 1 97 ? -44.141 -8.901 59.369 1.00 95.75 97 THR A CA 1
ATOM 719 C C . THR A 1 97 ? -42.619 -8.858 59.503 1.00 95.75 97 THR A C 1
ATOM 721 O O . THR A 1 97 ? -41.932 -8.613 58.511 1.00 95.75 97 THR A O 1
ATOM 724 N N . GLN A 1 98 ? -42.071 -9.187 60.676 1.00 96.81 98 GLN A N 1
ATOM 725 C CA . GLN A 1 98 ? -40.631 -9.324 60.889 1.00 96.81 98 GLN A CA 1
ATOM 726 C C . GLN A 1 98 ? -40.035 -10.430 60.009 1.00 96.81 98 GLN A C 1
ATOM 728 O O . GLN A 1 98 ? -39.026 -10.196 59.346 1.00 96.81 98 GLN A O 1
ATOM 733 N N . SER A 1 99 ? -40.669 -11.604 59.944 1.00 95.75 99 SER A N 1
ATOM 734 C CA . SER A 1 99 ? -40.245 -12.708 59.075 1.00 95.75 99 SER A CA 1
ATOM 735 C C . SER A 1 99 ? -40.277 -12.309 57.596 1.00 95.75 99 SER A C 1
ATOM 737 O O . SER A 1 99 ? -39.295 -12.511 56.880 1.00 95.75 99 SER A O 1
ATOM 739 N N . ALA A 1 100 ? -41.354 -11.656 57.149 1.00 96.50 100 ALA A N 1
ATOM 740 C CA . ALA A 1 100 ? -41.478 -11.172 55.776 1.00 96.50 100 ALA A CA 1
ATOM 741 C C . ALA A 1 100 ? -40.416 -10.111 55.428 1.00 96.50 100 ALA A C 1
ATOM 743 O O . ALA A 1 100 ? -39.846 -10.131 54.336 1.00 96.50 100 ALA A O 1
ATOM 744 N N . ASN A 1 101 ? -40.114 -9.197 56.352 1.00 95.50 101 ASN A N 1
ATOM 745 C CA . ASN A 1 101 ? -39.063 -8.198 56.163 1.00 95.50 101 ASN A CA 1
ATOM 746 C C . ASN A 1 101 ? -37.665 -8.830 56.155 1.00 95.50 101 ASN A C 1
ATOM 748 O O . ASN A 1 101 ? -36.846 -8.449 55.322 1.00 95.50 101 ASN A O 1
ATOM 752 N N . ALA A 1 102 ? -37.403 -9.825 57.006 1.00 96.38 102 ALA A N 1
ATOM 753 C CA . ALA A 1 102 ? -36.144 -10.569 56.998 1.00 96.38 102 ALA A CA 1
ATOM 754 C C . ALA A 1 102 ? -35.928 -11.313 55.667 1.00 96.38 102 ALA A C 1
ATOM 756 O O . ALA A 1 102 ? -34.842 -11.247 55.095 1.00 96.38 102 ALA A O 1
ATOM 757 N N . GLN A 1 103 ? -36.975 -11.943 55.123 1.00 96.62 103 GLN A N 1
ATOM 758 C CA . GLN A 1 103 ? -36.928 -12.586 53.804 1.00 96.62 103 GLN A CA 1
ATOM 759 C C . GLN A 1 103 ? -36.676 -11.579 52.674 1.00 96.62 103 GLN A C 1
ATOM 761 O O . GLN A 1 103 ? -35.858 -11.834 51.791 1.00 96.62 103 GLN A O 1
ATOM 766 N N . ARG A 1 104 ? -37.335 -10.410 52.711 1.00 97.62 104 ARG A N 1
ATOM 767 C CA . ARG A 1 104 ? -37.087 -9.333 51.739 1.00 97.62 104 ARG A CA 1
ATOM 768 C C . ARG A 1 104 ? -35.650 -8.831 51.807 1.00 97.62 104 ARG A C 1
ATOM 770 O O . ARG A 1 104 ? -35.035 -8.671 50.757 1.00 97.62 104 ARG A O 1
ATOM 777 N N . LEU A 1 105 ? -35.110 -8.617 53.007 1.00 97.56 105 LEU A N 1
ATOM 778 C CA . LEU A 1 105 ? -33.719 -8.199 53.179 1.00 97.56 105 LEU A CA 1
ATOM 779 C C . LEU A 1 105 ? -32.754 -9.224 52.580 1.00 97.56 105 LEU A C 1
ATOM 781 O O . LEU A 1 105 ? -31.908 -8.814 51.794 1.00 97.56 105 LEU A O 1
ATOM 785 N N . LEU A 1 106 ? -32.944 -10.523 52.844 1.00 97.31 106 LEU A N 1
ATOM 786 C CA . LEU A 1 106 ? -32.138 -11.577 52.210 1.00 97.31 106 LEU A CA 1
ATOM 787 C C . LEU A 1 106 ? -32.218 -11.516 50.677 1.00 97.31 106 LEU A C 1
ATOM 789 O O . LEU A 1 106 ? -31.200 -11.504 49.993 1.00 97.31 106 LEU A O 1
ATOM 793 N N . SER A 1 107 ? -33.430 -11.403 50.126 1.00 97.31 107 SER A N 1
ATOM 794 C CA . SER A 1 107 ? -33.605 -11.346 48.669 1.00 97.31 107 SER A CA 1
ATOM 795 C C . SER A 1 107 ? -32.923 -10.127 48.036 1.00 97.31 107 SER A C 1
ATOM 797 O O . SER A 1 107 ? -32.385 -10.211 46.933 1.00 97.31 107 SER A O 1
ATOM 799 N N . LEU A 1 108 ? -32.918 -8.988 48.738 1.00 97.25 108 LEU A N 1
ATOM 800 C CA . LEU A 1 108 ? -32.262 -7.769 48.277 1.00 97.25 108 LEU A CA 1
ATOM 801 C C . LEU A 1 108 ? -30.741 -7.866 48.401 1.00 97.25 108 LEU A C 1
ATOM 803 O O . LEU A 1 108 ? -30.048 -7.390 47.504 1.00 97.25 108 LEU A O 1
ATOM 807 N N . THR A 1 109 ? -30.215 -8.489 49.459 1.00 97.19 109 THR A N 1
ATOM 808 C CA . THR A 1 109 ? -28.770 -8.717 49.598 1.00 97.19 109 THR A CA 1
ATOM 809 C C . THR A 1 109 ? -28.254 -9.675 48.533 1.00 97.19 109 THR A C 1
ATOM 811 O O . THR A 1 109 ? -27.216 -9.402 47.935 1.00 97.19 109 THR A O 1
ATOM 814 N N . ASP A 1 110 ? -29.011 -10.728 48.216 1.00 97.19 110 ASP A N 1
ATOM 815 C CA . ASP A 1 110 ? -28.657 -11.672 47.152 1.00 97.19 110 ASP A CA 1
ATOM 816 C C . ASP A 1 110 ? -28.676 -10.984 45.779 1.00 97.19 110 ASP A C 1
ATOM 818 O O . ASP A 1 110 ? -27.746 -11.130 44.983 1.00 97.19 110 ASP A O 1
ATOM 822 N N . ALA A 1 111 ? -29.696 -10.159 45.511 1.00 96.94 111 ALA A N 1
ATOM 823 C CA . ALA A 1 111 ? -29.778 -9.377 44.278 1.00 96.94 111 ALA A CA 1
ATOM 824 C C . ALA A 1 111 ? -28.644 -8.343 44.157 1.00 96.94 111 ALA A C 1
ATOM 826 O O . ALA A 1 111 ? -28.144 -8.100 43.055 1.00 96.94 111 ALA A O 1
ATOM 827 N N . LEU A 1 112 ? -28.231 -7.735 45.271 1.00 97.75 112 LEU A N 1
ATOM 828 C CA . LEU A 1 112 ? -27.116 -6.792 45.310 1.00 97.75 112 LEU A CA 1
ATOM 829 C C . LEU A 1 112 ? -25.790 -7.506 45.029 1.00 97.75 112 LEU A C 1
ATOM 831 O O . LEU A 1 112 ? -25.057 -7.065 44.148 1.00 97.75 112 LEU A O 1
ATOM 835 N N . ALA A 1 113 ? -25.531 -8.647 45.672 1.00 97.44 113 ALA A N 1
ATOM 836 C CA . ALA A 1 113 ? -24.340 -9.457 45.415 1.00 97.44 113 ALA A CA 1
ATOM 837 C C . ALA A 1 113 ? -24.268 -9.932 43.951 1.00 97.44 113 ALA A C 1
ATOM 839 O O . ALA A 1 113 ? -23.214 -9.847 43.317 1.00 97.44 113 ALA A O 1
ATOM 840 N N . ALA A 1 114 ? -25.399 -10.359 43.379 1.00 97.38 114 ALA A N 1
ATOM 841 C CA . ALA A 1 114 ? -25.482 -10.741 41.970 1.00 97.38 114 ALA A CA 1
ATOM 842 C C . ALA A 1 114 ? -25.176 -9.563 41.029 1.00 97.38 114 ALA A C 1
ATOM 844 O O . ALA A 1 114 ? -24.450 -9.721 40.045 1.00 97.38 114 ALA A O 1
ATOM 845 N N . ARG A 1 115 ? -25.685 -8.362 41.336 1.00 97.25 115 ARG A N 1
ATOM 846 C CA . ARG A 1 115 ? -25.386 -7.153 40.554 1.00 97.25 115 ARG A CA 1
ATOM 847 C C . ARG A 1 115 ? -23.929 -6.726 40.669 1.00 97.25 115 ARG A C 1
ATOM 849 O O . ARG A 1 115 ? -23.348 -6.335 39.663 1.00 97.25 115 ARG A O 1
ATOM 856 N N . GLU A 1 116 ? -23.330 -6.808 41.851 1.00 97.69 116 GLU A N 1
ATOM 857 C CA . GLU A 1 116 ? -21.907 -6.511 42.031 1.00 97.69 116 GLU A CA 1
ATOM 858 C C . GLU A 1 116 ? -21.018 -7.481 41.248 1.00 97.69 116 GLU A C 1
ATOM 860 O O . GLU A 1 116 ? -20.040 -7.055 40.634 1.00 97.69 116 GLU A O 1
ATOM 865 N N . ALA A 1 117 ? -21.367 -8.771 41.215 1.00 97.12 117 ALA A N 1
ATOM 866 C CA . ALA A 1 117 ? -20.661 -9.754 40.396 1.00 97.12 117 ALA A CA 1
ATOM 867 C C . ALA A 1 117 ? -20.758 -9.419 38.897 1.00 97.12 117 ALA A C 1
ATOM 869 O O . ALA A 1 117 ? -19.737 -9.410 38.209 1.00 97.12 117 ALA A O 1
ATOM 870 N N . ALA A 1 118 ? -21.951 -9.064 38.410 1.00 97.56 118 ALA A N 1
ATOM 871 C CA . ALA A 1 118 ? -22.151 -8.654 37.019 1.00 97.56 118 ALA A CA 1
ATOM 872 C C . ALA A 1 118 ? -21.391 -7.360 36.669 1.00 97.56 118 ALA A C 1
ATOM 874 O O . ALA A 1 118 ? -20.820 -7.250 35.587 1.00 97.56 118 ALA A O 1
ATOM 875 N N . LEU A 1 119 ? -21.340 -6.389 37.588 1.00 97.69 119 LEU A N 1
ATOM 876 C CA . LEU A 1 119 ? -20.572 -5.155 37.398 1.00 97.69 119 LEU A CA 1
ATOM 877 C C . LEU A 1 119 ? -19.071 -5.424 37.300 1.00 97.69 119 LEU A C 1
ATOM 879 O O . LEU A 1 119 ? -18.419 -4.837 36.442 1.00 97.69 119 LEU A O 1
ATOM 883 N N . ARG A 1 120 ? -18.528 -6.321 38.133 1.00 97.88 120 ARG A N 1
ATOM 884 C CA . ARG A 1 120 ? -17.118 -6.729 38.038 1.00 97.88 120 ARG A CA 1
ATOM 885 C C . ARG A 1 120 ? -16.816 -7.377 36.688 1.00 97.88 120 ARG A C 1
ATOM 887 O O . ARG A 1 120 ? -15.861 -6.981 36.034 1.00 97.88 120 ARG A O 1
ATOM 894 N N . GLN A 1 121 ? -17.671 -8.293 36.230 1.00 97.81 121 GLN A N 1
ATOM 895 C CA 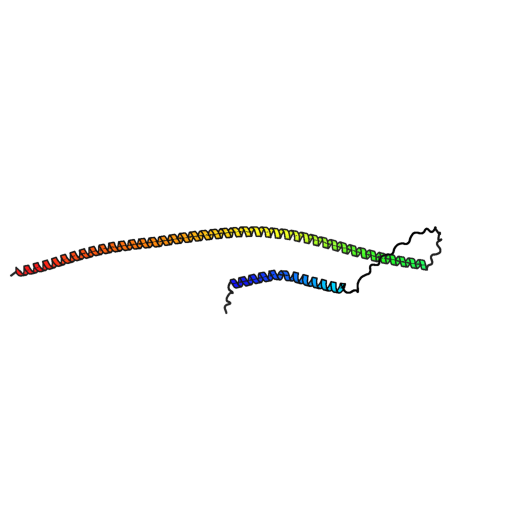. GLN A 1 121 ? -17.514 -8.918 34.911 1.00 97.81 121 GLN A CA 1
ATOM 896 C C . GLN A 1 121 ? -17.543 -7.887 33.775 1.00 97.81 121 GLN A C 1
ATOM 898 O O . GLN A 1 121 ? -16.664 -7.896 32.919 1.00 97.81 121 GLN A O 1
ATOM 903 N N . ALA A 1 122 ? -18.494 -6.950 33.806 1.00 96.88 122 ALA A N 1
ATOM 904 C CA . ALA A 1 122 ? -18.579 -5.889 32.805 1.00 96.88 122 ALA A CA 1
ATOM 905 C C . ALA A 1 122 ? -17.354 -4.954 32.828 1.00 96.88 122 ALA A C 1
ATOM 907 O O . ALA A 1 122 ? -16.916 -4.485 31.780 1.00 96.88 122 ALA A O 1
ATOM 908 N N . GLN A 1 123 ? -16.785 -4.680 34.006 1.00 97.75 123 GLN A N 1
ATOM 909 C CA . GLN A 1 123 ? -15.551 -3.900 34.136 1.00 97.75 123 GLN A CA 1
ATOM 910 C C . GLN A 1 123 ? -14.346 -4.637 33.542 1.00 97.75 123 GLN A C 1
ATOM 912 O O . GLN A 1 123 ? -13.559 -4.019 32.826 1.00 97.75 123 GLN A O 1
ATOM 917 N N . ASP A 1 124 ? -14.232 -5.944 33.780 1.00 97.75 124 ASP A N 1
ATOM 918 C CA . ASP A 1 124 ? -13.165 -6.770 33.209 1.00 97.75 124 ASP A CA 1
ATOM 919 C C . ASP A 1 124 ? -13.278 -6.855 31.679 1.00 97.75 124 ASP A C 1
ATOM 921 O O . ASP A 1 124 ? -12.279 -6.746 30.967 1.00 97.75 124 ASP A O 1
ATOM 925 N N . GLU A 1 125 ? -14.492 -7.009 31.149 1.00 97.56 125 GLU A N 1
ATOM 926 C CA . GLU A 1 125 ? -14.757 -6.986 29.705 1.00 97.56 125 GLU A CA 1
ATOM 927 C C . GLU A 1 125 ? -14.430 -5.623 29.089 1.00 97.56 125 GLU A C 1
ATOM 929 O O . GLU A 1 125 ? -13.782 -5.550 28.041 1.00 97.56 125 GLU A O 1
ATOM 934 N N . LEU A 1 126 ? -14.811 -4.533 29.762 1.00 97.69 126 LEU A N 1
ATOM 935 C CA . LEU A 1 126 ? -14.483 -3.182 29.321 1.00 97.69 126 LEU A CA 1
ATOM 936 C C . LEU A 1 126 ? -12.964 -2.969 29.286 1.00 97.69 126 LEU A C 1
ATOM 938 O O . LEU A 1 126 ? -12.456 -2.436 28.300 1.00 97.69 126 LEU A O 1
ATOM 942 N N . ALA A 1 127 ? -12.237 -3.430 30.306 1.00 97.81 127 ALA A N 1
ATOM 943 C CA . ALA A 1 127 ? -10.779 -3.357 30.342 1.00 97.81 127 ALA A CA 1
ATOM 944 C C . ALA A 1 127 ? -10.143 -4.133 29.175 1.00 97.81 127 ALA A C 1
ATOM 946 O O . ALA A 1 127 ? -9.333 -3.569 28.440 1.00 97.81 127 ALA A O 1
ATOM 947 N N . ARG A 1 128 ? -10.581 -5.377 28.931 1.00 97.81 128 ARG A N 1
ATOM 948 C CA . ARG A 1 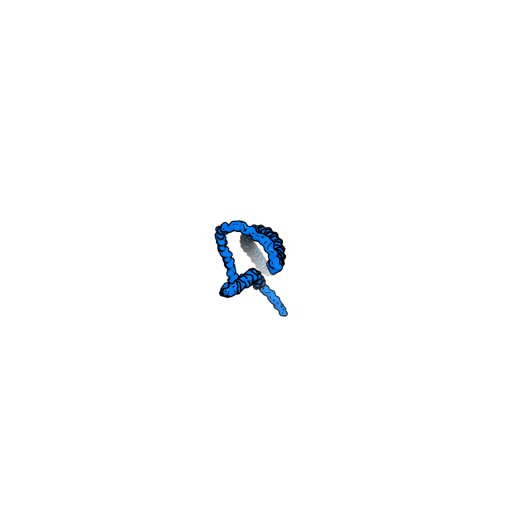128 ? -10.101 -6.205 27.808 1.00 97.81 128 ARG A CA 1
ATOM 949 C C . ARG A 1 128 ? -10.361 -5.550 26.454 1.00 97.81 128 ARG A C 1
ATOM 951 O O . ARG A 1 128 ? -9.451 -5.446 25.638 1.00 97.81 128 ARG A O 1
ATOM 958 N N . SER A 1 129 ? -11.576 -5.049 26.233 1.00 97.06 129 SER A N 1
ATOM 959 C CA . SER A 1 129 ? -11.916 -4.352 24.986 1.00 97.06 129 SER A CA 1
ATOM 960 C C . SER A 1 129 ? -11.095 -3.067 24.796 1.00 97.06 129 SER A C 1
ATOM 962 O O . SER A 1 129 ? -10.706 -2.734 23.677 1.00 97.06 129 SER A O 1
ATOM 964 N N . GLY A 1 130 ? -10.765 -2.368 25.889 1.00 98.00 130 GLY A N 1
ATOM 965 C CA . GLY A 1 130 ? -9.873 -1.212 25.874 1.00 98.00 130 GLY A CA 1
ATOM 966 C C . GLY A 1 130 ? -8.448 -1.573 25.448 1.00 98.00 130 GLY A C 1
ATOM 967 O O . GLY A 1 130 ? -7.869 -0.889 24.602 1.00 98.00 130 GLY A O 1
ATOM 968 N N . GLU A 1 131 ? -7.898 -2.666 25.977 1.00 97.88 131 GLU A N 1
ATOM 969 C CA . GLU A 1 131 ? -6.577 -3.179 25.587 1.00 97.88 131 GLU A CA 1
ATOM 970 C C . GLU A 1 131 ? -6.538 -3.605 24.112 1.00 97.88 131 GLU A C 1
ATOM 972 O O . GLU A 1 131 ? -5.599 -3.261 23.385 1.00 97.88 131 GLU A O 1
ATOM 977 N N . GLU A 1 132 ? -7.578 -4.294 23.636 1.00 97.69 132 GLU A N 1
ATOM 978 C CA . GLU A 1 132 ? -7.714 -4.683 22.230 1.00 97.69 132 GLU A CA 1
ATOM 979 C C . GLU A 1 132 ? -7.788 -3.466 21.305 1.00 97.69 132 GLU A C 1
ATOM 981 O O . GLU A 1 132 ? -7.091 -3.424 20.289 1.00 97.69 132 GLU A O 1
ATOM 986 N N . LEU A 1 133 ? -8.557 -2.436 21.673 1.00 97.81 133 LEU A N 1
ATOM 987 C CA . LEU A 1 133 ? -8.631 -1.188 20.912 1.00 97.81 133 LEU A CA 1
ATOM 988 C C . LEU A 1 133 ? -7.270 -0.501 20.800 1.00 97.81 133 LEU A C 1
ATOM 990 O O . LEU A 1 133 ? -6.904 -0.048 19.715 1.00 97.81 133 LEU A O 1
ATOM 994 N N . VAL A 1 134 ? -6.504 -0.430 21.892 1.00 98.00 134 VAL A N 1
ATOM 995 C CA . VAL A 1 134 ? -5.151 0.148 21.870 1.00 98.00 134 VAL A CA 1
ATOM 996 C C . VAL A 1 134 ? -4.234 -0.669 20.961 1.00 98.00 134 VAL A C 1
ATOM 998 O O . VAL A 1 134 ? -3.508 -0.097 20.144 1.00 98.00 134 VAL A O 1
ATOM 1001 N N . ARG A 1 135 ? -4.293 -2.001 21.047 1.00 98.00 135 ARG A N 1
ATOM 1002 C CA . ARG A 1 135 ? -3.501 -2.897 20.197 1.00 98.00 135 ARG A CA 1
ATOM 1003 C C . ARG A 1 135 ? -3.829 -2.717 18.714 1.00 98.00 135 ARG A C 1
ATOM 1005 O O . ARG A 1 135 ? -2.911 -2.616 17.903 1.00 98.00 135 ARG A O 1
ATOM 1012 N N . VAL A 1 136 ? -5.114 -2.669 18.364 1.00 97.88 136 VAL A N 1
ATOM 1013 C CA . VAL A 1 136 ? -5.564 -2.486 16.976 1.00 97.88 136 VAL A CA 1
ATOM 1014 C C . VAL A 1 136 ? -5.161 -1.110 16.454 1.00 97.88 136 VAL A C 1
ATOM 1016 O O . VAL A 1 136 ? -4.620 -1.029 15.355 1.00 97.88 136 VAL A O 1
ATOM 1019 N N . ARG A 1 137 ? -5.337 -0.043 17.243 1.00 97.75 137 ARG A N 1
ATOM 1020 C CA . ARG A 1 137 ? -4.925 1.316 16.852 1.00 97.75 137 ARG A CA 1
ATOM 1021 C C . ARG A 1 137 ? -3.428 1.420 16.594 1.00 97.75 137 ARG A C 1
ATOM 1023 O O . ARG A 1 137 ? -3.028 1.999 15.593 1.00 97.75 137 ARG A O 1
ATOM 1030 N N . ARG A 1 138 ? -2.604 0.806 17.446 1.00 97.81 138 ARG A N 1
ATOM 1031 C CA . ARG A 1 138 ? -1.156 0.751 17.217 1.00 97.81 138 ARG A CA 1
ATOM 1032 C C . ARG A 1 138 ? -0.822 0.024 15.911 1.00 97.81 138 ARG A C 1
ATOM 1034 O O . ARG A 1 138 ? -0.030 0.523 15.123 1.00 97.81 138 ARG A O 1
ATOM 1041 N N . GLY A 1 139 ? -1.478 -1.108 15.647 1.00 98.12 139 GLY A N 1
ATOM 1042 C CA . GLY A 1 139 ? -1.320 -1.824 14.378 1.00 98.12 139 GLY A CA 1
ATOM 1043 C C . GLY A 1 139 ? -1.759 -1.002 13.159 1.00 98.12 139 GLY A C 1
ATOM 1044 O O . GLY A 1 139 ? -1.120 -1.067 12.113 1.00 98.12 139 GLY A O 1
ATOM 1045 N N . GLU A 1 140 ? -2.818 -0.200 13.289 1.00 97.94 140 GLU A N 1
ATOM 1046 C CA . GLU A 1 140 ? -3.279 0.721 12.244 1.00 97.94 140 GLU A CA 1
ATOM 1047 C C . GLU A 1 140 ? -2.258 1.836 11.975 1.00 97.94 140 GLU A C 1
ATOM 1049 O O . GLU A 1 140 ? -1.997 2.167 10.818 1.00 97.94 140 GLU A O 1
ATOM 1054 N N . GLU A 1 141 ? -1.660 2.407 13.021 1.00 98.00 141 GLU A N 1
ATOM 1055 C CA . GLU A 1 141 ? -0.603 3.415 12.902 1.00 98.00 141 GLU A CA 1
ATOM 1056 C C . GLU A 1 141 ? 0.644 2.847 12.215 1.00 98.00 141 GLU A C 1
ATOM 1058 O O . GLU A 1 141 ? 1.117 3.438 11.241 1.00 98.00 141 GLU A O 1
ATOM 1063 N N . ASP A 1 142 ? 1.114 1.674 12.642 1.00 97.94 142 ASP A N 1
ATOM 1064 C CA . ASP A 1 142 ? 2.258 0.985 12.035 1.00 97.94 142 ASP A CA 1
ATOM 1065 C C . ASP A 1 142 ? 1.983 0.658 10.553 1.00 97.94 142 ASP A C 1
ATOM 1067 O O . ASP A 1 142 ? 2.817 0.913 9.679 1.00 97.94 142 ASP A O 1
ATOM 1071 N N . ALA A 1 143 ? 0.780 0.165 10.236 1.00 97.94 143 ALA A N 1
ATOM 1072 C CA . ALA A 1 143 ? 0.372 -0.112 8.860 1.00 97.94 143 ALA A CA 1
ATOM 1073 C C . ALA A 1 143 ? 0.305 1.164 8.006 1.00 97.94 143 ALA A C 1
ATOM 1075 O O . ALA A 1 143 ? 0.752 1.158 6.858 1.00 97.94 143 ALA A O 1
ATOM 1076 N N . ARG A 1 144 ? -0.206 2.274 8.552 1.00 97.81 144 ARG A N 1
ATOM 1077 C CA . ARG A 1 144 ? -0.226 3.578 7.868 1.00 97.81 144 ARG A CA 1
ATOM 1078 C C . ARG A 1 144 ? 1.178 4.088 7.575 1.00 97.81 144 ARG A C 1
ATOM 1080 O O . ARG A 1 144 ? 1.402 4.617 6.489 1.00 97.81 144 ARG A O 1
ATOM 1087 N N . LEU A 1 145 ? 2.109 3.949 8.516 1.00 97.38 145 LEU A N 1
ATOM 1088 C CA . LEU A 1 145 ? 3.507 4.316 8.293 1.00 97.38 145 LEU A CA 1
ATOM 1089 C C . LEU A 1 145 ? 4.122 3.460 7.182 1.00 97.38 145 LEU A C 1
ATOM 1091 O O . LEU A 1 145 ? 4.669 4.015 6.231 1.00 97.38 145 LEU A O 1
ATOM 1095 N N . GLY A 1 146 ? 3.923 2.140 7.228 1.00 98.00 146 GLY A N 1
ATOM 1096 C CA . GLY A 1 146 ? 4.409 1.234 6.187 1.00 98.00 146 GLY A CA 1
ATOM 1097 C C . GLY A 1 146 ? 3.807 1.506 4.803 1.00 98.00 146 GLY A C 1
ATOM 1098 O O . GLY A 1 146 ? 4.500 1.373 3.797 1.00 98.00 146 GLY A O 1
ATOM 1099 N N . ILE A 1 147 ? 2.536 1.916 4.721 1.00 98.19 147 ILE A N 1
ATOM 1100 C CA . ILE A 1 147 ? 1.913 2.336 3.454 1.00 98.19 147 ILE A CA 1
ATOM 1101 C C . ILE A 1 147 ? 2.597 3.595 2.914 1.00 98.19 147 ILE A C 1
ATOM 1103 O O . ILE A 1 147 ? 2.997 3.598 1.755 1.00 98.19 147 ILE A O 1
ATOM 1107 N N . ARG A 1 148 ? 2.817 4.617 3.750 1.00 98.31 148 ARG A N 1
ATOM 1108 C CA . ARG A 1 148 ? 3.488 5.861 3.325 1.00 98.31 148 ARG A CA 1
ATOM 1109 C C . ARG A 1 148 ? 4.912 5.624 2.830 1.00 98.31 148 ARG A C 1
ATOM 1111 O O . ARG A 1 148 ? 5.365 6.285 1.904 1.00 98.31 148 ARG A O 1
ATOM 1118 N N . GLU A 1 149 ? 5.646 4.714 3.462 1.00 98.12 149 GLU A N 1
ATOM 1119 C CA . GLU A 1 149 ? 6.989 4.342 3.008 1.00 98.12 149 GLU A CA 1
ATOM 1120 C C . GLU A 1 149 ? 6.941 3.638 1.651 1.00 98.12 149 GLU A C 1
ATOM 1122 O O . GLU A 1 149 ? 7.712 3.977 0.756 1.00 98.12 149 GLU A O 1
ATOM 1127 N N . LYS A 1 150 ? 5.996 2.710 1.466 1.00 98.38 150 LYS A N 1
ATOM 1128 C CA . LYS A 1 150 ? 5.786 2.040 0.178 1.00 98.38 150 LYS A CA 1
ATOM 1129 C C . LYS A 1 150 ? 5.365 3.011 -0.922 1.00 98.38 150 LYS A C 1
ATOM 1131 O O . LYS A 1 150 ? 5.852 2.869 -2.034 1.00 98.38 150 LYS A O 1
ATOM 1136 N N . GLU A 1 151 ? 4.514 3.989 -0.626 1.00 98.44 151 GLU A N 1
ATOM 1137 C CA . GLU A 1 151 ? 4.123 5.039 -1.578 1.00 98.44 151 GLU A CA 1
ATOM 1138 C C . GLU A 1 151 ? 5.347 5.817 -2.074 1.00 98.44 151 GLU A C 1
ATOM 1140 O O . GLU A 1 151 ? 5.553 5.916 -3.280 1.00 98.44 151 GLU A O 1
ATOM 1145 N N . LYS A 1 152 ? 6.231 6.247 -1.166 1.00 98.25 152 LYS A N 1
ATOM 1146 C CA . LYS A 1 152 ? 7.490 6.921 -1.537 1.00 98.25 152 LYS A CA 1
ATOM 1147 C C . LYS A 1 152 ? 8.414 6.042 -2.379 1.00 98.25 152 LYS A C 1
ATOM 1149 O O . LYS A 1 152 ? 9.067 6.531 -3.292 1.00 98.25 152 LYS A O 1
ATOM 1154 N N . LEU A 1 153 ? 8.497 4.747 -2.070 1.00 98.38 153 LEU A N 1
ATOM 1155 C CA . LEU A 1 153 ? 9.284 3.810 -2.877 1.00 98.38 153 LEU A CA 1
ATOM 1156 C C . LEU A 1 153 ? 8.685 3.631 -4.273 1.00 98.38 153 LEU A C 1
ATOM 1158 O O . LEU A 1 153 ? 9.429 3.525 -5.239 1.00 98.38 153 LEU A O 1
ATOM 1162 N N . VAL A 1 154 ? 7.357 3.610 -4.392 1.00 98.56 154 VAL A N 1
ATOM 1163 C CA . VAL A 1 154 ? 6.683 3.556 -5.694 1.00 98.56 154 VAL A CA 1
ATOM 1164 C C . VAL A 1 154 ? 6.968 4.819 -6.502 1.00 98.56 154 VAL A C 1
ATOM 1166 O O . VAL A 1 154 ? 7.267 4.692 -7.684 1.00 98.56 154 VAL A O 1
ATOM 1169 N N . GLU A 1 155 ? 6.931 6.002 -5.887 1.00 98.50 155 GLU A N 1
ATOM 1170 C CA . GLU A 1 155 ? 7.316 7.261 -6.543 1.00 98.50 155 GLU A CA 1
ATOM 1171 C C . GLU A 1 155 ? 8.765 7.202 -7.047 1.00 98.50 155 GLU A C 1
ATOM 1173 O O . GLU A 1 155 ? 9.012 7.434 -8.227 1.00 98.50 155 GLU A O 1
ATOM 1178 N N . LEU A 1 156 ? 9.710 6.772 -6.202 1.00 98.56 156 LEU A N 1
ATOM 1179 C CA . LEU A 1 156 ? 11.111 6.614 -6.601 1.00 98.56 156 LEU A CA 1
ATOM 1180 C C . LEU A 1 156 ? 11.272 5.638 -7.778 1.00 98.56 156 LEU A C 1
ATOM 1182 O O . LEU A 1 156 ? 11.977 5.934 -8.736 1.00 98.56 156 LEU A O 1
ATOM 1186 N N . LEU A 1 157 ? 10.594 4.487 -7.734 1.00 98.56 157 LEU A N 1
ATOM 1187 C CA . LEU A 1 157 ? 10.636 3.502 -8.819 1.00 98.56 157 LEU A CA 1
ATOM 1188 C C . LEU A 1 157 ? 10.006 4.033 -10.114 1.00 98.56 157 LEU A C 1
ATOM 1190 O O . LEU A 1 157 ? 10.450 3.671 -11.202 1.00 98.56 157 LEU A O 1
ATOM 1194 N N . GLN A 1 158 ? 8.972 4.873 -10.021 1.00 98.62 158 GLN A N 1
ATOM 1195 C CA . GLN A 1 158 ? 8.378 5.535 -11.184 1.00 98.62 158 GLN A CA 1
ATOM 1196 C C . GLN A 1 158 ? 9.347 6.547 -11.798 1.00 98.62 158 GLN A C 1
ATOM 1198 O O . GLN A 1 158 ? 9.506 6.561 -13.022 1.00 98.62 158 GLN A O 1
ATOM 1203 N N . ASP A 1 159 ? 10.032 7.332 -10.968 1.00 98.69 159 ASP A N 1
ATOM 1204 C CA . ASP A 1 159 ? 11.057 8.272 -11.414 1.00 98.69 159 ASP A CA 1
ATOM 1205 C C . ASP A 1 159 ? 12.223 7.530 -12.086 1.00 98.69 159 ASP A C 1
ATOM 1207 O O . ASP A 1 159 ? 12.613 7.885 -13.200 1.00 98.69 159 ASP A O 1
ATOM 1211 N N . GLU A 1 160 ? 12.718 6.444 -11.486 1.00 98.56 160 GLU A N 1
ATOM 1212 C CA . GLU A 1 160 ? 13.770 5.594 -12.061 1.00 98.56 160 GLU A CA 1
ATOM 1213 C C . GLU A 1 160 ? 13.340 4.959 -13.390 1.00 98.56 160 GLU A C 1
ATOM 1215 O O . GLU A 1 160 ? 14.093 4.986 -14.365 1.00 98.56 160 GLU A O 1
ATOM 1220 N N . LEU A 1 161 ? 12.113 4.436 -13.474 1.00 98.56 161 LEU A N 1
ATOM 1221 C CA . LEU A 1 161 ? 11.574 3.886 -14.718 1.00 98.56 161 LEU A CA 1
ATOM 1222 C C . LEU A 1 161 ? 11.483 4.960 -15.810 1.00 98.56 161 LEU A C 1
ATOM 1224 O O . LEU A 1 161 ? 11.798 4.692 -16.972 1.00 98.56 161 LEU A O 1
ATOM 1228 N N . SER A 1 162 ? 11.071 6.177 -15.445 1.00 98.50 162 SER A N 1
ATOM 1229 C CA . SER A 1 162 ? 11.002 7.302 -16.377 1.00 98.50 162 SER A CA 1
ATOM 1230 C C . SER A 1 162 ? 12.394 7.701 -16.881 1.00 98.50 162 SER A C 1
ATOM 1232 O O . SER A 1 162 ? 12.577 7.891 -18.085 1.00 98.50 162 SER A O 1
ATOM 1234 N N . ALA A 1 163 ? 13.392 7.733 -15.991 1.00 98.50 163 ALA A N 1
ATOM 1235 C CA . ALA A 1 163 ? 14.777 8.027 -16.333 1.00 98.50 163 ALA A CA 1
ATOM 1236 C C . ALA A 1 163 ? 15.351 6.961 -17.276 1.00 98.50 163 ALA A C 1
ATOM 1238 O O . ALA A 1 163 ? 15.866 7.300 -18.341 1.00 98.50 163 ALA A O 1
ATOM 1239 N N . LEU A 1 164 ? 15.172 5.676 -16.954 1.00 98.44 164 LEU A N 1
ATOM 1240 C CA . LEU A 1 164 ? 15.616 4.565 -17.800 1.00 98.44 164 LEU A CA 1
ATOM 1241 C C . LEU A 1 164 ? 14.931 4.569 -19.171 1.00 98.44 164 LEU A C 1
ATOM 1243 O O . LEU A 1 164 ? 15.573 4.290 -20.182 1.00 98.44 164 LEU A O 1
ATOM 1247 N N . SER A 1 165 ? 13.644 4.916 -19.240 1.00 98.44 165 SER A N 1
ATOM 1248 C CA . SER A 1 165 ? 12.936 5.046 -20.517 1.00 98.44 165 SER A CA 1
ATOM 1249 C C . SER A 1 165 ? 13.506 6.181 -21.375 1.00 98.44 165 SER A C 1
ATOM 1251 O O . SER A 1 165 ? 13.670 6.013 -22.585 1.00 98.44 165 SER A O 1
ATOM 1253 N N . LEU A 1 166 ? 13.855 7.320 -20.769 1.00 98.44 166 LEU A N 1
ATOM 1254 C CA . LEU A 1 166 ? 14.507 8.427 -21.473 1.00 98.44 166 LEU A CA 1
ATOM 1255 C C . LEU A 1 166 ? 15.909 8.048 -21.962 1.00 98.44 166 LEU A C 1
ATOM 1257 O O . LEU A 1 166 ? 16.254 8.347 -23.108 1.00 98.44 166 LEU A O 1
ATOM 1261 N N . GLU A 1 167 ? 16.702 7.373 -21.130 1.00 98.31 167 GLU A N 1
ATOM 1262 C CA . GLU A 1 167 ? 18.027 6.877 -21.512 1.00 98.31 167 GLU A CA 1
ATOM 1263 C C . GLU A 1 167 ? 17.942 5.874 -22.666 1.00 98.31 167 GLU A C 1
ATOM 1265 O O . GLU A 1 167 ? 18.692 5.993 -23.639 1.00 98.31 167 GLU A O 1
ATOM 1270 N N . LEU A 1 168 ? 16.987 4.941 -22.612 1.00 98.62 168 LEU A N 1
ATOM 1271 C CA . LEU A 1 168 ? 16.744 3.978 -23.682 1.00 98.62 168 LEU A CA 1
ATOM 1272 C C . LEU A 1 168 ? 16.389 4.687 -24.994 1.00 98.62 168 LEU A C 1
ATOM 1274 O O . LEU A 1 168 ? 17.067 4.474 -25.998 1.00 98.62 168 LEU A O 1
ATOM 1278 N N . ASN A 1 169 ? 15.409 5.595 -24.972 1.00 98.25 169 ASN A N 1
ATOM 1279 C CA . ASN A 1 169 ? 15.013 6.376 -26.149 1.00 98.25 169 ASN A CA 1
ATOM 1280 C C . ASN A 1 169 ? 16.191 7.183 -26.724 1.00 98.25 169 ASN A C 1
ATOM 1282 O O . ASN A 1 169 ? 16.344 7.305 -27.940 1.00 98.25 169 ASN A O 1
ATOM 1286 N N . GLN A 1 170 ? 17.056 7.734 -25.865 1.00 98.44 170 GLN A N 1
ATOM 1287 C CA . GLN A 1 170 ? 18.248 8.458 -26.304 1.00 98.44 170 GLN A CA 1
ATOM 1288 C C . GLN A 1 170 ? 19.257 7.529 -26.995 1.00 98.44 170 GLN A C 1
ATOM 1290 O O . GLN A 1 170 ? 19.844 7.904 -28.015 1.00 98.44 170 GLN A O 1
ATOM 1295 N N . VAL A 1 171 ? 19.482 6.332 -26.451 1.00 98.50 171 VAL A N 1
ATOM 1296 C CA . VAL A 1 171 ? 20.371 5.327 -27.052 1.00 98.50 171 VAL A CA 1
ATOM 1297 C C . VAL A 1 171 ? 19.810 4.831 -28.382 1.00 98.50 171 VAL A C 1
ATOM 1299 O O . VAL A 1 171 ? 20.563 4.747 -29.353 1.00 98.50 171 VAL A O 1
ATOM 1302 N N . GLU A 1 172 ? 18.508 4.567 -28.461 1.00 98.44 172 GLU A N 1
ATOM 1303 C CA . GLU A 1 172 ? 17.826 4.181 -29.700 1.00 98.44 172 GLU A CA 1
ATOM 1304 C C . GLU A 1 172 ? 17.960 5.270 -30.771 1.00 98.44 172 GLU A C 1
ATOM 1306 O O . GLU A 1 172 ? 18.402 4.985 -31.886 1.00 98.44 172 GLU A O 1
ATOM 1311 N N . ALA A 1 173 ? 17.718 6.537 -30.419 1.00 98.31 173 ALA A N 1
ATOM 1312 C CA . ALA A 1 173 ? 17.887 7.662 -31.337 1.00 98.31 173 ALA A CA 1
ATOM 1313 C C . ALA A 1 173 ? 19.333 7.790 -31.854 1.00 98.31 173 ALA A C 1
ATOM 1315 O O . ALA A 1 173 ? 19.550 8.018 -33.048 1.00 98.31 173 ALA A O 1
ATOM 1316 N N . ARG A 1 174 ? 20.336 7.607 -30.981 1.00 98.38 174 ARG A N 1
ATOM 1317 C CA . ARG A 1 174 ? 21.756 7.583 -31.378 1.00 98.38 174 ARG A CA 1
ATOM 1318 C C . ARG A 1 174 ? 22.064 6.407 -32.303 1.00 98.38 174 ARG A C 1
ATOM 1320 O O . ARG A 1 174 ? 22.781 6.583 -33.284 1.00 98.38 174 ARG A O 1
ATOM 1327 N N . ASN A 1 175 ? 21.531 5.223 -32.011 1.00 98.38 175 ASN A N 1
ATOM 1328 C CA . ASN A 1 175 ? 21.732 4.032 -32.831 1.00 98.38 175 ASN A CA 1
ATOM 1329 C C . ASN A 1 175 ? 21.147 4.223 -34.237 1.00 98.38 175 ASN A C 1
ATOM 1331 O O . ASN A 1 175 ? 21.808 3.929 -35.230 1.00 98.38 175 ASN A O 1
ATOM 1335 N N . ASP A 1 176 ? 19.947 4.790 -34.325 1.00 98.38 176 ASP A N 1
ATOM 1336 C CA . ASP A 1 176 ? 19.298 5.085 -35.597 1.00 98.38 176 ASP A CA 1
ATOM 1337 C C . ASP A 1 176 ? 20.030 6.173 -36.389 1.00 98.38 176 ASP A C 1
ATOM 1339 O O . ASP A 1 176 ? 20.126 6.079 -37.613 1.00 98.38 176 ASP A O 1
ATOM 1343 N N . ALA A 1 177 ? 20.572 7.198 -35.725 1.00 98.12 177 ALA A N 1
ATOM 1344 C CA . ALA A 1 177 ? 21.437 8.183 -36.376 1.00 98.12 177 ALA A CA 1
ATOM 1345 C C . ALA A 1 177 ? 22.693 7.515 -36.962 1.00 98.12 177 ALA A C 1
ATOM 1347 O O . ALA A 1 177 ? 22.960 7.658 -38.153 1.00 98.12 177 ALA A O 1
ATOM 1348 N N . LEU A 1 178 ? 23.389 6.687 -36.173 1.00 98.31 178 LEU A N 1
ATOM 1349 C CA . LEU A 1 178 ? 24.571 5.949 -36.629 1.00 98.31 178 LEU A CA 1
ATOM 1350 C C . LEU A 1 178 ? 24.262 4.990 -37.785 1.00 98.31 178 LEU A C 1
ATOM 1352 O O . LEU A 1 178 ? 25.061 4.880 -38.712 1.00 98.31 178 LEU A O 1
ATOM 1356 N N . LYS A 1 179 ? 23.105 4.317 -37.771 1.00 98.38 179 LYS A N 1
ATOM 1357 C CA . LYS A 1 179 ? 22.657 3.466 -38.885 1.00 98.38 179 LYS A CA 1
ATOM 1358 C C . LYS A 1 179 ? 22.457 4.269 -40.169 1.00 98.38 179 LYS A C 1
ATOM 1360 O O . LYS A 1 179 ? 22.896 3.824 -41.227 1.00 98.38 179 LYS A O 1
ATOM 1365 N N . ARG A 1 180 ? 21.819 5.444 -40.088 1.00 98.31 180 ARG A N 1
ATOM 1366 C CA . ARG A 1 180 ? 21.625 6.332 -41.249 1.00 98.31 180 ARG A CA 1
ATOM 1367 C C . ARG A 1 180 ? 22.958 6.850 -41.784 1.00 98.31 180 ARG A C 1
ATOM 1369 O O . ARG A 1 180 ? 23.176 6.810 -42.993 1.00 98.31 180 ARG A O 1
ATOM 1376 N N . ASP A 1 181 ? 23.860 7.263 -40.898 1.00 98.19 181 ASP A N 1
ATOM 1377 C CA . ASP A 1 181 ? 25.188 7.745 -41.281 1.00 98.19 181 ASP A CA 1
ATOM 1378 C C . ASP A 1 181 ? 26.024 6.631 -41.920 1.00 98.19 181 ASP A C 1
ATOM 1380 O O . ASP A 1 181 ? 26.641 6.841 -42.964 1.00 98.19 181 ASP A O 1
ATOM 1384 N N . ASN A 1 182 ? 25.994 5.419 -41.358 1.00 98.06 182 ASN A N 1
ATOM 1385 C CA . ASN A 1 182 ? 26.691 4.265 -41.920 1.00 98.06 182 ASN A CA 1
ATOM 1386 C C . ASN A 1 182 ? 26.139 3.889 -43.303 1.00 98.06 182 ASN A C 1
ATOM 1388 O O . ASN A 1 182 ? 26.917 3.708 -44.236 1.00 98.06 182 ASN A O 1
ATOM 1392 N N . ALA A 1 183 ? 24.813 3.864 -43.468 1.00 98.12 183 ALA A N 1
ATOM 1393 C CA . ALA A 1 183 ? 24.183 3.629 -44.766 1.00 98.12 183 ALA A CA 1
ATOM 1394 C C . ALA A 1 183 ? 24.577 4.699 -45.799 1.00 98.12 183 ALA A C 1
ATOM 1396 O O . ALA A 1 183 ? 24.898 4.365 -46.935 1.00 98.12 183 ALA A O 1
ATOM 1397 N N . SER A 1 184 ? 24.621 5.974 -45.401 1.00 98.06 184 SER A N 1
ATOM 1398 C CA . SER A 1 184 ? 25.072 7.081 -46.257 1.00 98.06 184 SER A CA 1
ATOM 1399 C C . SER A 1 184 ? 26.543 6.935 -46.667 1.00 98.06 184 SER A C 1
ATOM 1401 O O . SER A 1 184 ? 26.886 7.135 -47.832 1.00 98.06 184 SER A O 1
ATOM 1403 N N . LEU A 1 185 ? 27.421 6.542 -45.739 1.00 98.25 185 LEU A N 1
ATOM 1404 C CA . LEU A 1 185 ? 28.835 6.289 -46.031 1.00 98.25 185 LEU A CA 1
ATOM 1405 C C . LEU A 1 185 ? 29.023 5.091 -46.964 1.00 98.25 185 LEU A C 1
ATOM 1407 O O . LEU A 1 185 ? 29.798 5.188 -47.913 1.00 98.25 185 LEU A O 1
ATOM 1411 N N . LEU A 1 186 ? 28.305 3.992 -46.723 1.00 98.06 186 LEU A N 1
ATOM 1412 C CA . LEU A 1 186 ? 28.321 2.820 -47.596 1.00 98.06 186 LEU A CA 1
ATOM 1413 C C . LEU A 1 186 ? 27.812 3.165 -48.993 1.00 98.06 186 LEU A C 1
ATOM 1415 O O . LEU A 1 186 ? 28.449 2.776 -49.964 1.00 98.06 186 LEU A O 1
ATOM 1419 N N . GLN A 1 187 ? 26.730 3.941 -49.101 1.00 98.00 187 GLN A N 1
ATOM 1420 C CA . GLN A 1 187 ? 26.216 4.397 -50.390 1.00 98.00 187 GLN A CA 1
ATOM 1421 C C . GLN A 1 187 ? 27.267 5.221 -51.140 1.00 98.00 187 GLN A C 1
ATOM 1423 O O . GLN A 1 187 ? 27.600 4.897 -52.272 1.00 98.00 187 GLN A O 1
ATOM 1428 N N . ARG A 1 188 ? 27.872 6.221 -50.486 1.00 97.81 188 ARG A N 1
ATOM 1429 C CA . ARG A 1 188 ? 28.934 7.043 -51.094 1.00 97.81 188 ARG A CA 1
ATOM 1430 C C . ARG A 1 188 ? 30.149 6.219 -51.511 1.00 97.81 188 ARG A C 1
ATOM 1432 O O . ARG A 1 188 ? 30.790 6.526 -52.513 1.00 97.81 188 ARG A O 1
ATOM 1439 N N . TRP A 1 189 ? 30.502 5.209 -50.723 1.00 97.81 189 TRP A N 1
ATOM 1440 C CA . TRP A 1 189 ? 31.600 4.308 -51.049 1.00 97.81 189 TRP A CA 1
ATOM 1441 C C . TRP A 1 189 ? 31.259 3.421 -52.252 1.00 97.81 189 TRP A C 1
ATOM 1443 O O . TRP A 1 189 ? 32.087 3.297 -53.149 1.00 97.81 189 TRP A O 1
ATOM 1453 N N . LEU A 1 190 ? 30.042 2.872 -52.312 1.00 98.06 190 LEU A N 1
ATOM 1454 C CA . LEU A 1 190 ? 29.549 2.100 -53.456 1.00 98.06 190 LEU A CA 1
ATOM 1455 C C . LEU A 1 190 ? 29.500 2.942 -54.732 1.00 98.06 190 LEU A C 1
ATOM 1457 O O . LEU A 1 190 ? 29.958 2.472 -55.768 1.00 98.06 190 LEU A O 1
ATOM 1461 N N . ASP A 1 191 ? 29.010 4.180 -54.655 1.00 97.94 191 ASP A N 1
ATOM 1462 C CA . ASP A 1 191 ? 28.970 5.101 -55.796 1.00 97.94 191 ASP A CA 1
ATOM 1463 C C . ASP A 1 191 ? 30.392 5.352 -56.328 1.00 97.94 191 ASP A C 1
ATOM 1465 O O . ASP A 1 191 ? 30.658 5.164 -57.513 1.00 97.94 191 ASP A O 1
ATOM 1469 N N . ARG A 1 192 ? 31.348 5.649 -55.434 1.00 98.00 192 ARG A N 1
ATOM 1470 C CA . ARG A 1 192 ? 32.758 5.835 -55.807 1.00 98.00 192 ARG A CA 1
ATOM 1471 C C . ARG A 1 192 ? 33.380 4.579 -56.425 1.00 98.00 192 ARG A C 1
ATOM 1473 O O . ARG A 1 192 ? 34.118 4.685 -57.399 1.00 98.00 192 ARG A O 1
ATOM 1480 N N . MET A 1 193 ? 33.116 3.403 -55.861 1.00 97.62 193 MET A N 1
ATOM 1481 C CA . MET A 1 193 ? 33.637 2.138 -56.393 1.00 97.62 193 MET A CA 1
ATOM 1482 C C . MET A 1 193 ? 33.027 1.806 -57.760 1.00 97.62 193 MET A C 1
ATOM 1484 O O . MET A 1 193 ? 33.733 1.306 -58.634 1.00 97.62 193 MET A O 1
ATOM 1488 N N . ASN A 1 194 ? 31.746 2.116 -57.972 1.00 96.81 194 ASN A N 1
ATOM 1489 C CA . ASN A 1 194 ? 31.093 1.968 -59.271 1.00 96.81 194 ASN A CA 1
ATOM 1490 C C . ASN A 1 194 ? 31.699 2.911 -60.315 1.00 96.81 194 ASN A C 1
ATOM 1492 O O . ASN A 1 194 ? 31.946 2.473 -61.436 1.00 96.81 194 ASN A O 1
ATOM 1496 N N . ASP A 1 195 ? 31.991 4.161 -59.951 1.00 97.19 195 ASP A N 1
ATOM 1497 C CA . ASP A 1 195 ? 32.670 5.112 -60.837 1.00 97.19 195 ASP A CA 1
ATOM 1498 C C . ASP A 1 195 ? 34.087 4.635 -61.197 1.00 97.19 195 ASP A C 1
ATOM 1500 O O . ASP A 1 195 ? 34.489 4.689 -62.361 1.00 97.19 195 ASP A O 1
ATOM 1504 N N . GLU A 1 196 ? 34.844 4.122 -60.220 1.00 96.75 196 GLU A N 1
ATOM 1505 C CA . GLU A 1 196 ? 36.183 3.558 -60.438 1.00 96.75 196 GLU A CA 1
ATOM 1506 C C . GLU A 1 196 ? 36.132 2.319 -61.355 1.00 96.75 196 GLU A C 1
ATOM 1508 O O . GLU A 1 196 ? 36.932 2.210 -62.290 1.00 96.75 196 GLU A O 1
ATOM 1513 N N . ALA A 1 197 ? 35.161 1.423 -61.154 1.00 96.81 197 ALA A N 1
ATOM 1514 C CA . ALA A 1 197 ? 34.941 0.262 -62.017 1.00 96.81 197 ALA A CA 1
ATOM 1515 C C . ALA A 1 197 ? 34.500 0.668 -63.433 1.00 96.81 197 ALA A C 1
ATOM 1517 O O . ALA A 1 197 ? 35.017 0.135 -64.414 1.00 96.81 197 ALA A O 1
ATOM 1518 N N . ALA A 1 198 ? 33.597 1.644 -63.563 1.00 95.62 198 ALA A N 1
ATOM 1519 C CA . ALA A 1 198 ? 33.171 2.175 -64.855 1.00 95.62 198 ALA A CA 1
ATOM 1520 C C . ALA A 1 198 ? 34.345 2.817 -65.609 1.00 95.62 198 ALA A C 1
ATOM 1522 O O . ALA A 1 198 ? 34.513 2.572 -66.802 1.00 95.62 198 ALA A O 1
ATOM 1523 N N . ALA A 1 199 ? 35.201 3.576 -64.918 1.00 96.19 199 ALA A N 1
ATOM 1524 C CA . ALA A 1 199 ? 36.403 4.166 -65.502 1.00 96.19 199 ALA A CA 1
ATOM 1525 C C . ALA A 1 199 ? 37.421 3.104 -65.951 1.00 96.19 199 ALA A C 1
ATOM 1527 O O . ALA A 1 199 ? 38.052 3.268 -66.996 1.00 96.19 199 ALA A O 1
ATOM 1528 N N . MET A 1 200 ? 37.584 2.016 -65.191 1.00 94.38 200 MET A N 1
ATOM 1529 C CA . MET A 1 200 ? 38.415 0.880 -65.599 1.00 94.38 200 MET A CA 1
ATOM 1530 C C . MET A 1 200 ? 37.841 0.196 -66.843 1.00 94.38 200 MET A C 1
ATOM 1532 O O . MET A 1 200 ? 38.577 0.006 -67.807 1.00 94.38 200 MET A O 1
ATOM 1536 N N . ASN A 1 201 ? 36.539 -0.105 -66.849 1.00 94.44 201 ASN A N 1
ATOM 1537 C CA . ASN A 1 201 ? 35.865 -0.741 -67.982 1.00 94.44 201 ASN A 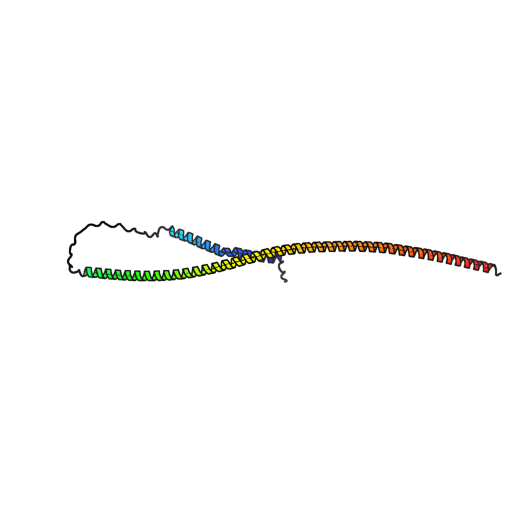CA 1
ATOM 1538 C C . ASN A 1 201 ? 35.978 0.113 -69.249 1.00 94.44 201 ASN A C 1
ATOM 1540 O O . ASN A 1 201 ? 36.358 -0.406 -70.290 1.00 94.44 201 ASN A O 1
ATOM 1544 N N . LEU A 1 202 ? 35.749 1.427 -69.149 1.00 95.38 202 LEU A N 1
ATOM 1545 C CA . LEU A 1 202 ? 35.927 2.369 -70.260 1.00 95.38 202 LEU A CA 1
ATOM 1546 C C . LEU A 1 202 ? 37.354 2.328 -70.821 1.00 95.38 202 LEU A C 1
ATOM 1548 O O . LEU A 1 202 ? 37.535 2.249 -72.032 1.00 95.38 202 LEU A O 1
ATOM 1552 N N . ARG A 1 203 ? 38.376 2.331 -69.955 1.00 94.00 203 ARG A N 1
ATOM 1553 C CA . ARG A 1 203 ? 39.779 2.216 -70.391 1.00 94.00 203 ARG A CA 1
ATOM 1554 C C . ARG A 1 203 ? 40.050 0.887 -71.090 1.00 94.00 203 ARG A C 1
ATOM 1556 O O . ARG A 1 203 ? 40.706 0.880 -72.125 1.00 94.00 203 ARG A O 1
ATOM 1563 N N . THR A 1 204 ? 39.536 -0.218 -70.555 1.00 93.44 204 THR A N 1
ATOM 1564 C CA . THR A 1 204 ? 39.675 -1.539 -71.179 1.00 93.44 204 THR A CA 1
ATOM 1565 C C . THR A 1 204 ? 38.971 -1.591 -72.534 1.00 93.44 204 THR A C 1
ATOM 1567 O O . THR A 1 204 ? 39.570 -2.046 -73.501 1.00 93.44 204 THR A O 1
ATOM 1570 N N . GLU A 1 205 ? 37.755 -1.054 -72.654 1.00 93.25 205 GLU A N 1
ATOM 1571 C CA . GLU A 1 205 ? 37.032 -0.963 -73.929 1.00 93.25 205 GLU A CA 1
ATOM 1572 C C . GLU A 1 205 ? 37.791 -0.116 -74.964 1.00 93.25 205 GLU A C 1
ATOM 1574 O O . GLU A 1 205 ? 37.862 -0.480 -76.139 1.00 93.25 205 GLU A O 1
ATOM 1579 N N . GLU A 1 206 ? 38.384 1.007 -74.552 1.00 91.88 206 GLU A N 1
ATOM 1580 C CA . GLU A 1 206 ? 39.224 1.841 -75.419 1.00 91.88 206 GLU A CA 1
ATOM 1581 C C . GLU A 1 206 ? 40.482 1.099 -75.889 1.00 91.88 206 GLU A C 1
ATOM 1583 O O . GLU A 1 206 ? 40.844 1.168 -77.067 1.00 91.88 206 GLU A O 1
ATOM 1588 N N . GLU A 1 207 ? 41.152 0.377 -74.990 1.00 91.75 207 GLU A N 1
ATOM 1589 C CA . GLU A 1 207 ? 42.316 -0.44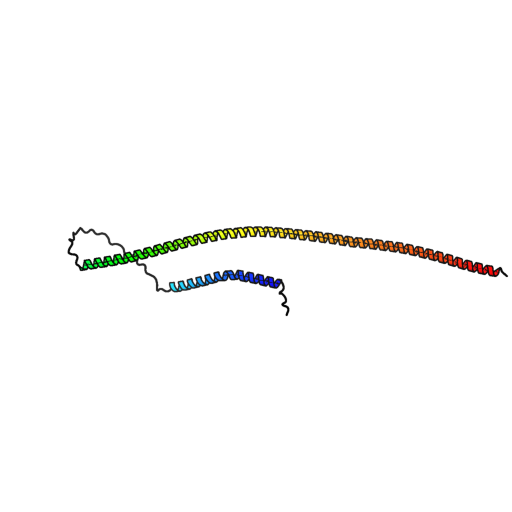8 -75.318 1.00 91.75 207 GLU A CA 1
ATOM 1590 C C . GLU A 1 207 ? 41.947 -1.585 -76.275 1.00 91.75 207 GLU A C 1
ATOM 1592 O O . GLU A 1 207 ? 42.631 -1.790 -77.281 1.00 91.75 207 GLU A O 1
ATOM 1597 N N . GLU A 1 208 ? 40.841 -2.282 -76.022 1.00 91.44 208 GLU A N 1
ATOM 1598 C CA . GLU A 1 208 ? 40.327 -3.331 -76.899 1.00 91.44 208 GLU A CA 1
ATOM 1599 C C . GLU A 1 208 ? 39.993 -2.789 -78.288 1.00 91.44 208 GLU A C 1
ATOM 1601 O O . GLU A 1 208 ? 40.386 -3.403 -79.282 1.00 91.44 208 GLU A O 1
ATOM 1606 N N . ARG A 1 209 ? 39.349 -1.617 -78.384 1.00 91.50 209 ARG A N 1
ATOM 1607 C CA . ARG A 1 209 ? 39.096 -0.947 -79.670 1.00 91.50 209 ARG A CA 1
ATOM 1608 C C . ARG A 1 209 ? 40.394 -0.633 -80.405 1.00 91.50 209 ARG A C 1
ATOM 1610 O O . ARG A 1 209 ? 40.513 -0.983 -81.575 1.00 91.50 209 ARG A O 1
ATO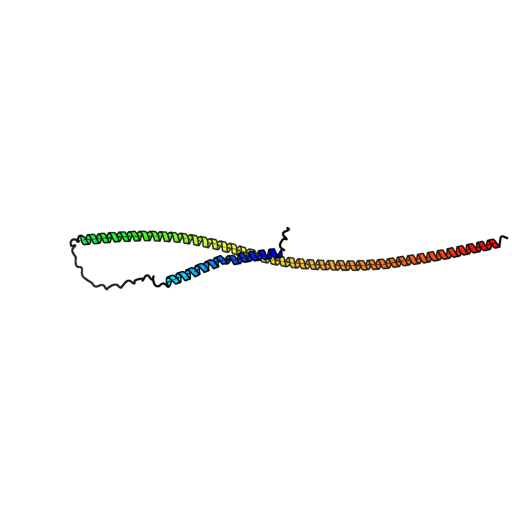M 1617 N N . ARG A 1 210 ? 41.406 -0.076 -79.732 1.00 91.50 210 ARG A N 1
ATOM 1618 C CA . ARG A 1 210 ? 42.726 0.186 -80.344 1.00 91.50 210 ARG A CA 1
ATOM 1619 C C . ARG A 1 210 ? 43.407 -1.099 -80.820 1.00 91.50 210 ARG A C 1
ATOM 1621 O O . ARG A 1 210 ? 44.008 -1.135 -81.896 1.00 91.50 210 ARG A O 1
ATOM 1628 N N . VAL A 1 211 ? 43.320 -2.179 -80.044 1.00 91.50 211 VAL A N 1
ATOM 1629 C CA . VAL A 1 211 ? 43.854 -3.491 -80.441 1.00 91.50 211 VAL A CA 1
ATOM 1630 C C . VAL A 1 211 ? 43.084 -4.050 -81.641 1.00 91.50 211 VAL A C 1
ATOM 1632 O O . VAL A 1 211 ? 43.694 -4.618 -82.544 1.00 91.50 211 VAL A O 1
ATOM 1635 N N . GLN A 1 212 ? 41.764 -3.883 -81.694 1.00 90.19 212 GLN A N 1
ATOM 1636 C CA . GLN A 1 212 ? 40.952 -4.295 -82.840 1.00 90.19 212 GLN A CA 1
ATOM 1637 C C . GLN A 1 212 ? 41.282 -3.481 -84.093 1.00 90.19 212 GLN A C 1
ATOM 1639 O O . GLN A 1 212 ? 41.490 -4.077 -85.145 1.00 90.19 212 GLN A O 1
ATOM 1644 N N . GLU A 1 213 ? 41.412 -2.160 -83.985 1.00 89.50 213 GLU A N 1
ATOM 1645 C CA . GLU A 1 213 ? 41.805 -1.276 -85.088 1.00 89.50 213 GLU A CA 1
ATOM 1646 C C . GLU A 1 213 ? 43.194 -1.630 -85.627 1.00 89.50 213 GLU A C 1
ATOM 1648 O O . GLU A 1 213 ? 43.375 -1.777 -86.833 1.00 89.50 213 GLU A O 1
ATOM 1653 N N . THR A 1 214 ? 44.177 -1.848 -84.749 1.00 89.38 214 THR A N 1
ATOM 1654 C CA . THR A 1 214 ? 45.527 -2.265 -85.170 1.00 89.38 214 THR A CA 1
ATOM 1655 C C . THR A 1 214 ? 45.540 -3.666 -85.780 1.00 89.38 214 THR A C 1
ATOM 1657 O O . THR A 1 214 ? 46.248 -3.898 -86.762 1.00 89.38 214 THR A O 1
ATOM 1660 N N . ARG A 1 215 ? 44.743 -4.608 -85.258 1.00 86.25 215 ARG A N 1
ATOM 1661 C CA . ARG A 1 215 ? 44.562 -5.937 -85.866 1.00 86.25 215 ARG A CA 1
ATOM 1662 C C . ARG A 1 215 ? 43.883 -5.851 -87.232 1.00 86.25 215 ARG A C 1
ATOM 1664 O O . ARG A 1 215 ? 44.337 -6.533 -88.146 1.00 86.25 215 ARG A O 1
ATOM 1671 N N . ALA A 1 216 ? 42.856 -5.017 -87.385 1.00 85.19 216 ALA A N 1
ATOM 1672 C CA . ALA A 1 216 ? 42.174 -4.781 -88.654 1.00 85.19 216 ALA A CA 1
ATOM 1673 C C . ALA A 1 216 ? 43.122 -4.136 -89.675 1.00 85.19 216 ALA A C 1
ATOM 1675 O O . ALA A 1 216 ? 43.280 -4.668 -90.768 1.00 85.19 216 ALA A O 1
ATOM 1676 N N . ALA A 1 217 ? 43.855 -3.087 -89.290 1.00 83.75 217 ALA A N 1
ATOM 1677 C CA . ALA A 1 217 ? 44.862 -2.451 -90.139 1.00 83.75 217 ALA A CA 1
ATOM 1678 C C . ALA A 1 217 ? 45.978 -3.426 -90.552 1.00 83.75 217 ALA A C 1
ATOM 1680 O O . ALA A 1 217 ? 46.415 -3.423 -91.701 1.00 83.75 217 ALA A O 1
ATOM 1681 N N . ARG A 1 218 ? 46.421 -4.308 -89.644 1.00 81.12 218 ARG A N 1
ATOM 1682 C CA . ARG A 1 218 ? 47.394 -5.364 -89.964 1.00 81.12 218 ARG A CA 1
ATOM 1683 C C . ARG A 1 218 ? 46.816 -6.416 -90.913 1.00 81.12 218 ARG A C 1
ATOM 1685 O O . ARG A 1 218 ? 47.536 -6.879 -91.793 1.00 81.12 218 ARG A O 1
ATOM 1692 N N . ALA A 1 219 ? 45.549 -6.793 -90.753 1.00 80.06 219 ALA A N 1
ATOM 1693 C CA . ALA A 1 219 ? 44.870 -7.705 -91.672 1.00 80.06 219 ALA A CA 1
ATOM 1694 C C . ALA A 1 219 ? 44.709 -7.078 -93.068 1.00 80.06 219 ALA A C 1
ATOM 1696 O O . ALA A 1 219 ? 44.993 -7.735 -94.067 1.00 80.06 219 ALA A O 1
ATOM 1697 N N . GLU A 1 220 ? 44.339 -5.797 -93.147 1.00 76.69 220 GLU A N 1
ATOM 1698 C CA . GLU A 1 220 ? 44.273 -5.040 -94.402 1.00 76.69 220 GLU A CA 1
ATOM 1699 C C . GLU A 1 220 ? 45.648 -4.888 -95.067 1.00 76.69 220 GLU A C 1
ATOM 1701 O O . GLU A 1 220 ? 45.761 -5.044 -96.282 1.00 76.69 220 GLU A O 1
ATOM 1706 N N . ALA A 1 221 ? 46.705 -4.630 -94.292 1.00 74.38 221 ALA A N 1
ATOM 1707 C CA . ALA A 1 221 ? 48.074 -4.590 -94.803 1.00 74.38 221 ALA A CA 1
ATOM 1708 C C . ALA A 1 221 ? 48.512 -5.958 -95.356 1.00 74.38 221 ALA A C 1
ATOM 1710 O O . ALA A 1 221 ? 49.022 -6.020 -96.471 1.00 74.38 221 ALA A O 1
ATOM 1711 N N . GLY A 1 222 ? 48.226 -7.053 -94.642 1.00 72.81 222 GLY A N 1
ATOM 1712 C CA . GLY A 1 222 ? 48.508 -8.411 -95.122 1.00 72.81 222 GLY A CA 1
ATOM 1713 C C . GLY A 1 222 ? 47.734 -8.782 -96.395 1.00 72.81 222 GLY A C 1
ATOM 1714 O O . GLY A 1 222 ? 48.275 -9.451 -97.272 1.00 72.81 222 GLY A O 1
ATOM 1715 N N . LEU A 1 223 ? 46.493 -8.306 -96.550 1.00 66.38 223 LEU A N 1
ATOM 1716 C CA . LEU A 1 223 ? 45.709 -8.472 -97.783 1.00 66.38 223 LEU A CA 1
ATOM 1717 C C . LEU A 1 223 ? 46.286 -7.664 -98.958 1.00 66.38 223 LEU A C 1
ATOM 1719 O O . LEU A 1 223 ? 46.243 -8.125 -100.099 1.00 66.38 223 LEU A O 1
ATOM 1723 N N . ARG A 1 224 ? 46.847 -6.475 -98.699 1.00 63.41 224 ARG A N 1
ATOM 1724 C CA . ARG A 1 224 ? 47.524 -5.659 -99.721 1.00 63.41 224 ARG A CA 1
ATOM 1725 C C . ARG A 1 224 ? 48.849 -6.276 -100.168 1.00 63.41 224 ARG A C 1
ATOM 1727 O O . ARG A 1 224 ? 49.082 -6.328 -101.370 1.00 63.41 224 ARG A O 1
ATOM 1734 N N . GLU A 1 225 ? 49.658 -6.794 -99.245 1.00 63.81 225 GLU A N 1
ATOM 1735 C CA . GLU A 1 225 ? 50.903 -7.508 -99.576 1.00 63.81 225 GLU A CA 1
ATOM 1736 C C . GLU A 1 225 ? 50.631 -8.792 -100.382 1.00 63.81 225 GLU A C 1
ATOM 1738 O O . GLU A 1 225 ? 51.269 -9.029 -101.408 1.00 63.81 225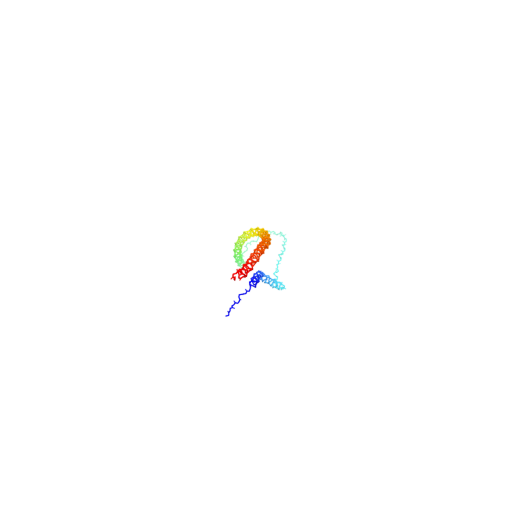 GLU A O 1
ATOM 1743 N N . ALA A 1 226 ? 49.599 -9.564 -100.018 1.00 60.81 226 ALA A N 1
ATOM 1744 C CA . ALA A 1 226 ? 49.168 -10.726 -100.804 1.00 60.81 226 ALA A CA 1
ATOM 1745 C C . ALA A 1 226 ? 48.681 -10.346 -102.220 1.00 60.81 226 ALA A C 1
ATOM 1747 O O . ALA A 1 226 ? 48.880 -11.098 -103.177 1.00 60.81 226 ALA A O 1
ATOM 1748 N N . SER A 1 227 ? 48.070 -9.166 -102.381 1.00 59.16 227 SER A N 1
ATOM 1749 C CA . SER A 1 227 ? 47.674 -8.646 -103.695 1.00 59.16 227 SER A CA 1
ATOM 1750 C C . SER A 1 227 ? 48.878 -8.217 -104.541 1.00 59.16 227 SER A C 1
ATOM 1752 O O . SER A 1 227 ? 48.833 -8.394 -105.760 1.00 59.16 227 SER A O 1
ATOM 1754 N N . THR A 1 228 ? 49.938 -7.668 -103.936 1.00 60.88 228 THR A N 1
ATOM 1755 C CA . THR A 1 228 ? 51.153 -7.246 -104.654 1.00 60.88 228 THR A CA 1
ATOM 1756 C C . THR A 1 228 ? 52.048 -8.420 -105.047 1.00 60.88 228 THR A C 1
ATOM 1758 O O . THR A 1 228 ? 52.613 -8.404 -106.139 1.00 60.88 228 THR A O 1
ATOM 1761 N N . ASP A 1 229 ? 52.107 -9.486 -104.245 1.00 56.38 229 ASP A N 1
ATOM 1762 C CA . ASP A 1 229 ? 52.864 -10.692 -104.607 1.00 56.38 229 ASP A CA 1
ATOM 1763 C C . ASP A 1 229 ? 52.220 -11.459 -105.777 1.00 56.38 229 ASP A C 1
ATOM 1765 O O . ASP A 1 229 ? 52.932 -12.001 -106.623 1.00 56.38 229 ASP A O 1
ATOM 1769 N N . SER A 1 230 ? 50.887 -11.416 -105.931 1.00 55.31 230 SER A N 1
ATOM 1770 C CA . SER A 1 230 ? 50.220 -12.003 -107.110 1.00 55.31 230 SER A CA 1
ATOM 1771 C C . SER A 1 230 ? 50.475 -11.236 -108.420 1.00 55.31 230 SER A C 1
ATOM 1773 O O . SER A 1 230 ? 50.337 -11.806 -109.499 1.00 55.31 230 SER A O 1
ATOM 1775 N N . ALA A 1 231 ? 50.885 -9.963 -108.343 1.00 53.75 231 ALA A N 1
ATOM 1776 C CA . ALA A 1 231 ? 51.187 -9.125 -109.506 1.00 53.75 231 ALA A CA 1
ATOM 1777 C C . ALA A 1 231 ? 52.652 -9.232 -109.978 1.00 53.75 231 ALA A C 1
ATOM 1779 O O . ALA A 1 231 ? 52.982 -8.722 -111.047 1.00 53.75 231 ALA A O 1
ATOM 1780 N N . THR A 1 232 ? 53.519 -9.905 -109.210 1.00 53.47 232 THR A N 1
ATOM 1781 C CA . THR A 1 232 ? 54.965 -10.006 -109.494 1.00 53.47 232 THR A CA 1
ATOM 1782 C C . THR A 1 232 ? 55.431 -11.440 -109.799 1.00 53.47 232 THR A C 1
ATOM 1784 O O . THR A 1 232 ? 56.612 -11.662 -110.049 1.00 53.47 232 THR A O 1
ATOM 1787 N N . GLY A 1 233 ? 54.513 -12.415 -109.805 1.00 48.91 233 GLY A N 1
ATOM 1788 C CA . GLY A 1 233 ? 54.767 -13.832 -110.105 1.00 48.91 233 GLY A CA 1
ATOM 1789 C C . GLY A 1 233 ? 54.184 -14.306 -111.442 1.00 48.91 233 GLY A C 1
ATOM 1790 O O . GLY A 1 233 ? 53.553 -15.362 -111.476 1.00 48.91 233 GLY A O 1
ATOM 1791 N N . GLY A 1 234 ? 54.346 -13.512 -112.507 1.00 41.44 234 GLY A N 1
ATOM 1792 C CA . GLY A 1 234 ? 54.013 -13.866 -113.896 1.00 41.44 234 GLY A CA 1
ATOM 1793 C C . GLY A 1 234 ? 55.258 -14.039 -114.752 1.00 41.44 234 GLY A C 1
ATOM 1794 O O . GLY A 1 234 ? 56.169 -13.192 -114.614 1.00 41.44 234 GLY A O 1
#